Protein AF-A0AA35M278-F1 (afdb_monomer)

Secondary structure (DSSP, 8-state):
--------------------------EEEE-SSSPPPGGGEEEEEEEE-HHHHHHHHHHTT----GGGHHHHHHHHHHHHHHHHHS-TTSEEEEEEEEETTEEEEEEEETT---TT--SEEEEEEEEEE-STTEEEEEEEEPPHHHHHHHHHHHHHHHHHHHHHHHHHHHHHHHTS-------PPPP---

Foldseek 3Di:
DDDDDDDDDDDPPPPPDPPPDPQQAAAEDAPDPDADDPVQDWKEKEKAQPVRVVVLQVLSVDDDDPVCVQVSVLNVQQNCCCHRPVGRPQKHWDDWDADPNMIMTMIGGPPDDDPQNLGWYKYKYFDADDPRRYTYIYIDGDDPVVSVVNNVVVVVSVVVVVVVVVVVVVVVVVPDPPPDDDDPDDDDDD

Radius of gyration: 28.17 Å; Cα contacts (8 Å, |Δi|>4): 229; chains: 1; bounding box: 85×61×102 Å

pLDDT: mean 76.99, std 16.26, range [41.06, 94.69]

Structure (mmCIF, N/CA/C/O backbone):
data_AF-A0AA35M278-F1
#
_entry.id   AF-A0AA35M278-F1
#
loop_
_atom_site.group_PDB
_atom_site.id
_atom_site.type_symbol
_atom_site.label_atom_id
_atom_site.label_alt_id
_atom_site.label_comp_id
_atom_site.label_asym_id
_atom_site.label_entity_id
_atom_site.label_seq_id
_atom_site.pdbx_PDB_ins_code
_atom_site.Cartn_x
_atom_site.Cartn_y
_atom_site.Cartn_z
_atom_site.occupancy
_atom_site.B_iso_or_equiv
_atom_site.auth_seq_id
_atom_site.auth_comp_id
_atom_site.auth_asym_id
_atom_site.auth_atom_id
_atom_site.pdbx_PDB_model_num
ATOM 1 N N . MET A 1 1 ? 35.622 -43.301 63.335 1.00 44.09 1 MET A N 1
ATOM 2 C CA . MET A 1 1 ? 34.839 -43.772 62.170 1.00 44.09 1 MET A CA 1
ATOM 3 C C . MET A 1 1 ? 33.996 -42.577 61.729 1.00 44.09 1 MET A C 1
ATOM 5 O O . MET A 1 1 ? 33.152 -42.179 62.511 1.00 44.09 1 MET A O 1
ATOM 9 N N . ALA A 1 2 ? 34.415 -41.735 60.781 1.00 44.84 2 ALA A N 1
ATOM 10 C CA . ALA A 1 2 ? 34.672 -41.922 59.342 1.00 44.84 2 ALA A CA 1
ATOM 11 C C . ALA A 1 2 ? 33.405 -41.751 58.470 1.00 44.84 2 ALA A C 1
ATOM 13 O O . ALA A 1 2 ? 32.381 -42.348 58.778 1.00 44.84 2 ALA A O 1
ATOM 14 N N . GLN A 1 3 ? 33.586 -40.992 57.373 1.00 42.41 3 GLN A N 1
ATOM 15 C CA . GLN A 1 3 ? 32.698 -40.624 56.245 1.00 42.41 3 GLN A CA 1
ATOM 16 C C . GLN A 1 3 ? 31.769 -39.419 56.492 1.00 42.41 3 GLN A C 1
ATOM 18 O O . GLN A 1 3 ? 30.836 -39.497 57.276 1.00 42.41 3 GLN A O 1
ATOM 23 N N . GLU A 1 4 ? 32.027 -38.212 55.970 1.00 46.25 4 GLU A N 1
ATOM 24 C CA . GLU A 1 4 ? 32.307 -37.779 54.580 1.00 46.25 4 GLU A CA 1
ATOM 25 C C . GLU A 1 4 ? 31.146 -38.076 53.618 1.00 46.25 4 GLU A C 1
ATOM 27 O O . GLU A 1 4 ? 30.933 -39.225 53.239 1.00 46.25 4 GLU A O 1
ATOM 32 N N . LYS A 1 5 ? 30.437 -37.018 53.195 1.00 55.38 5 LYS A N 1
ATOM 33 C CA . LYS A 1 5 ? 30.104 -36.762 51.785 1.00 55.38 5 LYS A CA 1
ATOM 34 C C . LYS A 1 5 ? 29.714 -35.295 51.572 1.00 55.38 5 LYS A C 1
ATOM 36 O O . LYS A 1 5 ? 28.733 -34.804 52.123 1.00 55.38 5 LYS A O 1
ATOM 41 N N . MET A 1 6 ? 30.551 -34.629 50.783 1.00 50.19 6 MET A N 1
ATOM 42 C CA . MET A 1 6 ? 30.311 -33.370 50.081 1.00 50.19 6 MET A CA 1
ATOM 43 C C . MET A 1 6 ? 29.459 -33.594 48.815 1.00 50.19 6 MET A C 1
ATOM 45 O O . MET A 1 6 ? 29.184 -34.734 48.441 1.00 50.19 6 MET A O 1
ATOM 49 N N . ASP A 1 7 ? 29.171 -32.469 48.147 1.00 44.25 7 ASP A N 1
ATOM 50 C CA . ASP A 1 7 ? 28.601 -32.263 46.804 1.00 44.25 7 ASP A CA 1
ATOM 51 C C . ASP A 1 7 ? 27.061 -32.258 46.718 1.00 44.25 7 ASP A C 1
ATOM 53 O O . ASP A 1 7 ? 26.388 -33.122 47.257 1.00 44.25 7 ASP A O 1
ATOM 57 N N . LYS A 1 8 ? 26.395 -31.328 46.021 1.00 42.47 8 LYS A N 1
ATOM 58 C CA . LYS A 1 8 ? 26.838 -30.403 44.970 1.00 42.47 8 LYS A CA 1
ATOM 59 C C . LYS A 1 8 ? 25.773 -29.322 44.751 1.00 42.47 8 LYS A C 1
ATOM 61 O O . LYS A 1 8 ? 24.580 -29.613 44.748 1.00 42.47 8 LYS A O 1
ATOM 66 N N . SER A 1 9 ? 26.230 -28.103 44.482 1.00 47.03 9 SER A N 1
ATOM 67 C CA . SER A 1 9 ? 25.487 -27.008 43.854 1.00 47.03 9 SER A CA 1
ATOM 68 C C . SER A 1 9 ? 24.572 -27.447 42.709 1.00 47.03 9 SER A C 1
ATOM 70 O O . SER A 1 9 ? 25.037 -28.110 41.785 1.00 47.03 9 SER A O 1
ATOM 72 N N . VAL A 1 10 ? 23.364 -26.880 42.652 1.00 45.94 10 VAL A N 1
ATOM 73 C CA . VAL A 1 10 ? 22.863 -26.316 41.393 1.00 45.94 10 VAL A CA 1
ATOM 74 C C . VAL A 1 10 ? 22.274 -24.946 41.690 1.00 45.94 10 VAL A C 1
ATOM 76 O O . VAL A 1 10 ? 21.186 -24.787 42.233 1.00 45.94 10 VAL A O 1
ATOM 79 N N . ASN A 1 11 ? 23.074 -23.949 41.340 1.00 44.44 11 ASN A N 1
ATOM 80 C CA . ASN A 1 11 ? 22.711 -22.554 41.258 1.00 44.44 11 ASN A CA 1
ATOM 81 C C . ASN A 1 11 ? 21.619 -22.433 40.181 1.00 44.44 11 ASN A C 1
ATOM 83 O O . ASN A 1 11 ? 21.918 -22.490 38.987 1.00 44.44 11 ASN A O 1
ATOM 87 N N . ALA A 1 12 ? 20.352 -22.318 40.579 1.00 44.97 12 ALA A N 1
ATOM 88 C CA . ALA A 1 12 ? 19.281 -21.938 39.668 1.00 44.97 12 ALA A CA 1
ATOM 89 C C . ALA A 1 12 ? 19.436 -20.442 39.362 1.00 44.97 12 ALA A C 1
ATOM 91 O O . ALA A 1 12 ? 18.728 -19.592 39.896 1.00 44.97 12 ALA A O 1
ATOM 92 N N . SER A 1 13 ? 20.414 -20.119 38.511 1.00 42.69 13 SER A N 1
ATOM 93 C CA . SER A 1 13 ? 20.407 -18.876 37.749 1.00 42.69 13 SER A CA 1
ATOM 94 C C . SER A 1 13 ? 19.168 -18.911 36.871 1.00 42.69 13 SER A C 1
ATOM 96 O O . SER A 1 13 ? 19.189 -19.433 35.755 1.00 42.69 13 SER A O 1
ATOM 98 N N . SER A 1 14 ? 18.073 -18.382 37.411 1.00 46.38 14 SER A N 1
ATOM 99 C CA . SER A 1 14 ? 16.927 -17.915 36.650 1.00 46.38 14 SER A CA 1
ATOM 100 C C . SER A 1 14 ? 17.464 -16.932 35.625 1.00 46.38 14 SER A C 1
ATOM 102 O O . SER A 1 14 ? 17.717 -15.764 35.909 1.00 46.38 14 SER A O 1
ATOM 104 N N . LYS A 1 15 ? 17.742 -17.457 34.435 1.00 41.06 15 LYS A N 1
ATOM 105 C CA . LYS A 1 15 ? 18.122 -16.698 33.259 1.00 41.06 15 LYS A CA 1
ATOM 106 C C . LYS A 1 15 ? 16.866 -15.932 32.867 1.00 41.06 15 LYS A C 1
ATOM 108 O O . LYS A 1 15 ? 16.048 -16.431 32.102 1.00 41.06 15 LYS A O 1
ATOM 113 N N . THR A 1 16 ? 16.675 -14.767 33.481 1.00 41.84 16 THR A N 1
ATOM 114 C CA . THR A 1 16 ? 15.671 -13.789 33.084 1.00 41.84 16 THR A CA 1
ATOM 115 C C . THR A 1 16 ? 15.934 -13.512 31.612 1.00 41.84 16 THR A C 1
ATOM 117 O O . THR A 1 16 ? 16.914 -12.853 31.262 1.00 41.84 16 THR A O 1
ATOM 120 N N . GLN A 1 17 ? 15.133 -14.117 30.732 1.00 42.88 17 GLN A N 1
ATOM 121 C CA . GLN A 1 17 ? 15.104 -13.707 29.337 1.00 42.88 17 GLN A CA 1
ATOM 122 C C . GLN A 1 17 ? 14.830 -12.202 29.357 1.00 42.88 17 GLN A C 1
ATOM 124 O O . GLN A 1 17 ? 13.944 -11.780 30.109 1.00 42.88 17 GLN A O 1
ATOM 129 N N . PRO A 1 18 ? 15.584 -11.378 28.608 1.00 43.53 18 PRO A N 1
ATOM 130 C CA . PRO A 1 18 ? 15.181 -9.996 28.441 1.00 43.53 18 PRO A CA 1
ATOM 131 C C . PRO A 1 18 ? 13.749 -10.047 27.922 1.00 43.53 18 PRO A C 1
ATOM 133 O O . PRO A 1 18 ? 13.486 -10.729 26.927 1.00 43.53 18 PRO A O 1
ATOM 136 N N . ALA A 1 19 ? 12.822 -9.425 28.653 1.00 47.97 19 ALA A N 1
ATOM 137 C CA . ALA A 1 19 ? 11.483 -9.189 28.157 1.00 47.97 19 ALA A CA 1
ATOM 138 C C . ALA A 1 19 ? 11.682 -8.462 26.831 1.00 47.97 19 ALA A C 1
ATOM 140 O O . ALA A 1 19 ? 12.113 -7.314 26.810 1.00 47.97 19 ALA A O 1
ATOM 141 N N . SER A 1 20 ? 11.517 -9.192 25.730 1.00 47.72 20 SER A N 1
ATOM 142 C CA . SER A 1 20 ? 11.558 -8.629 24.395 1.00 47.72 20 SER A CA 1
ATOM 143 C C . SER A 1 20 ? 10.557 -7.491 24.408 1.00 47.72 20 SER A C 1
ATOM 145 O O . SER A 1 20 ? 9.377 -7.751 24.669 1.00 47.72 20 SER A O 1
ATOM 147 N N . ASP A 1 21 ? 11.043 -6.261 24.218 1.00 50.00 21 ASP A N 1
ATOM 148 C CA . ASP A 1 21 ? 10.194 -5.079 24.127 1.00 50.00 21 ASP A CA 1
ATOM 149 C C . ASP A 1 21 ? 8.978 -5.434 23.268 1.00 50.00 21 ASP A C 1
ATOM 151 O O . ASP A 1 21 ? 9.163 -6.053 22.210 1.00 50.00 21 ASP A O 1
ATOM 155 N N . PRO A 1 22 ? 7.744 -5.133 23.716 1.00 56.16 22 PRO A N 1
ATOM 156 C CA . PRO A 1 22 ? 6.548 -5.535 22.998 1.00 56.16 22 PRO A CA 1
ATOM 157 C C . PRO A 1 22 ? 6.642 -5.012 21.568 1.00 56.16 22 PRO A C 1
ATOM 159 O O . PRO A 1 22 ? 6.563 -3.808 21.316 1.00 56.16 22 PRO A O 1
ATOM 162 N N . GLN A 1 23 ? 6.876 -5.931 20.628 1.00 61.53 23 GLN A N 1
ATOM 163 C CA . GLN A 1 23 ? 7.049 -5.566 19.237 1.00 61.53 23 GLN A CA 1
ATOM 164 C C . GLN A 1 23 ? 5.717 -4.979 18.766 1.00 61.53 23 GLN A C 1
ATOM 166 O O . GLN A 1 23 ? 4.678 -5.638 18.898 1.00 61.53 23 GLN A O 1
ATOM 171 N N . PRO A 1 24 ? 5.710 -3.744 18.243 1.00 66.50 24 PRO A N 1
ATOM 172 C CA . PRO A 1 24 ? 4.476 -3.112 17.831 1.00 66.50 24 PRO A CA 1
ATOM 173 C C . PRO A 1 24 ? 3.866 -3.925 16.696 1.00 66.50 24 PRO A C 1
ATOM 175 O O . PRO A 1 24 ? 4.430 -4.026 15.607 1.00 66.50 24 PRO A O 1
ATOM 178 N N . SER A 1 25 ? 2.724 -4.536 16.986 1.00 73.88 25 SER A N 1
ATOM 179 C CA . SER A 1 25 ? 1.973 -5.382 16.072 1.00 73.88 25 SER A CA 1
ATOM 180 C C . SER A 1 25 ? 0.564 -4.828 15.964 1.00 73.88 25 SER A C 1
ATOM 182 O O . SER A 1 25 ? -0.056 -4.465 16.964 1.00 73.88 25 SER A O 1
ATOM 184 N N . ILE A 1 26 ? 0.079 -4.720 14.732 1.00 85.19 26 ILE A N 1
ATOM 185 C CA . ILE A 1 26 ? -1.302 -4.351 14.431 1.00 85.19 26 ILE A CA 1
ATOM 186 C C . ILE A 1 26 ? -1.917 -5.465 13.587 1.00 85.19 26 ILE A C 1
ATOM 188 O O . ILE A 1 26 ? -1.232 -6.071 12.761 1.00 85.19 26 ILE A O 1
ATOM 192 N N . SER A 1 27 ? -3.210 -5.716 13.756 1.00 85.81 27 SER A N 1
ATOM 193 C CA . SER A 1 27 ? -3.972 -6.626 12.898 1.00 85.81 27 SER A CA 1
ATOM 194 C C . SER A 1 27 ? -4.978 -5.837 12.065 1.00 85.81 27 SER A C 1
ATOM 196 O O . SER A 1 27 ? -5.513 -4.822 12.511 1.00 85.81 27 SER A O 1
ATOM 198 N N . LEU A 1 28 ? -5.231 -6.269 10.826 1.00 89.44 28 LEU A N 1
ATOM 199 C CA . LEU A 1 28 ? -6.244 -5.657 9.967 1.00 89.44 28 LEU A CA 1
ATOM 200 C C . LEU A 1 28 ? -7.397 -6.629 9.744 1.00 89.44 28 LEU A C 1
ATOM 202 O O . LEU A 1 28 ? -7.231 -7.717 9.201 1.00 89.44 28 LEU A O 1
ATOM 206 N N . LYS A 1 29 ? -8.602 -6.187 10.086 1.00 89.94 29 LYS A N 1
ATOM 207 C CA . LYS A 1 29 ? -9.838 -6.915 9.829 1.00 89.94 29 LYS A CA 1
ATOM 208 C C . LYS A 1 29 ? -10.589 -6.267 8.678 1.00 89.94 29 LYS A C 1
ATOM 210 O O . LYS A 1 29 ? -11.031 -5.118 8.767 1.00 89.94 29 LYS A O 1
ATOM 215 N N . PHE A 1 30 ? -10.740 -6.994 7.575 1.00 90.19 30 PHE A N 1
ATOM 216 C CA . PHE A 1 30 ? -11.499 -6.508 6.426 1.00 90.19 30 PHE A CA 1
ATOM 217 C C . PHE A 1 30 ? -12.998 -6.738 6.612 1.00 90.19 30 PHE A C 1
ATOM 219 O O . PHE A 1 30 ? -13.438 -7.833 6.935 1.00 90.19 30 PHE A O 1
ATOM 226 N N . THR A 1 31 ? -13.790 -5.701 6.349 1.00 89.25 31 THR A N 1
ATOM 227 C CA . THR A 1 31 ? -15.267 -5.753 6.425 1.00 89.25 31 THR A CA 1
ATOM 228 C C . THR A 1 31 ? -15.952 -6.092 5.107 1.00 89.25 31 THR A C 1
ATOM 230 O O . THR A 1 31 ? -17.177 -6.088 5.011 1.00 89.25 31 THR A O 1
ATOM 233 N N . ASN A 1 32 ? -15.177 -6.347 4.057 1.00 91.00 32 ASN A N 1
ATOM 234 C CA . ASN A 1 32 ? -15.702 -6.806 2.780 1.00 91.00 32 ASN A CA 1
ATOM 235 C C . ASN A 1 32 ? -16.235 -8.242 2.907 1.00 91.00 32 ASN A C 1
ATOM 237 O O . ASN A 1 32 ? -15.667 -9.037 3.647 1.00 91.00 32 ASN A O 1
ATOM 241 N N . LYS A 1 33 ? -17.278 -8.588 2.136 1.00 79.12 33 LYS A N 1
ATOM 242 C CA . LYS A 1 33 ? -17.851 -9.951 2.113 1.00 79.12 33 LYS A CA 1
ATOM 243 C C . LYS A 1 33 ? -16.823 -11.032 1.749 1.00 79.12 33 LYS A C 1
ATOM 245 O O . LYS A 1 33 ? -16.935 -12.154 2.220 1.00 79.12 33 LYS A O 1
ATOM 250 N N . SER A 1 34 ? -15.844 -10.693 0.915 1.00 88.44 34 SER A N 1
ATOM 251 C CA . SER A 1 34 ? -14.732 -11.563 0.534 1.00 88.44 34 SER A CA 1
ATOM 252 C C . SER A 1 34 ? -13.432 -10.766 0.459 1.00 88.44 34 SER A C 1
ATOM 254 O O . SER A 1 34 ? -13.443 -9.543 0.273 1.00 88.44 34 SER A O 1
ATOM 256 N N . LEU A 1 35 ? -12.303 -11.453 0.623 1.00 90.69 35 LEU A N 1
ATOM 257 C CA . LEU A 1 35 ? -10.979 -10.901 0.342 1.00 90.69 35 LEU A CA 1
ATOM 258 C C . LEU A 1 35 ? -10.733 -10.867 -1.178 1.00 90.69 35 LEU A C 1
ATOM 260 O O . LEU A 1 35 ? -11.314 -11.673 -1.909 1.00 90.69 35 LEU A O 1
ATOM 264 N N . PRO A 1 36 ? -9.907 -9.933 -1.679 1.00 90.12 36 PRO A N 1
ATOM 265 C CA . PRO A 1 36 ? -9.612 -9.861 -3.102 1.00 90.12 36 PRO A CA 1
ATOM 266 C C . PRO A 1 36 ? -8.738 -11.050 -3.501 1.00 90.12 36 PRO A C 1
ATOM 268 O O . PRO A 1 36 ? -7.783 -11.369 -2.792 1.00 90.12 36 PRO A O 1
ATOM 271 N N . ASN A 1 37 ? -9.003 -11.663 -4.657 1.00 89.25 37 ASN A N 1
ATOM 272 C CA . ASN A 1 37 ? -8.144 -12.729 -5.162 1.00 89.25 37 ASN A CA 1
ATOM 273 C C . ASN A 1 37 ? -6.716 -12.182 -5.366 1.00 89.25 37 ASN A C 1
ATOM 275 O O . ASN A 1 37 ? -6.537 -11.226 -6.131 1.00 89.25 37 ASN A O 1
ATOM 279 N N . PRO A 1 38 ? -5.690 -12.765 -4.715 1.00 88.56 38 PRO A N 1
ATOM 280 C CA . PRO A 1 38 ? -4.313 -12.319 -4.856 1.00 88.56 38 PRO A CA 1
ATOM 281 C C . PRO A 1 38 ? -3.832 -12.246 -6.307 1.00 88.56 38 PRO A C 1
ATOM 283 O O . PRO A 1 38 ? -2.942 -11.458 -6.610 1.00 88.56 38 PRO A O 1
ATOM 286 N N . THR A 1 39 ? -4.355 -13.050 -7.235 1.00 86.69 39 THR A N 1
ATOM 287 C CA . THR A 1 39 ? -3.893 -13.018 -8.633 1.00 86.69 39 THR A CA 1
ATOM 288 C C . THR A 1 39 ? -4.263 -11.738 -9.372 1.00 86.69 39 THR A C 1
ATOM 290 O O . THR A 1 39 ? -3.595 -11.398 -10.349 1.00 86.69 39 THR A O 1
ATOM 293 N N . ASP A 1 40 ? -5.282 -11.018 -8.910 1.00 87.31 40 ASP A N 1
ATOM 294 C CA . ASP A 1 40 ? -5.914 -9.940 -9.676 1.00 87.31 40 ASP A CA 1
ATOM 295 C C . ASP A 1 40 ? -5.290 -8.574 -9.410 1.00 87.31 40 ASP A C 1
ATOM 297 O O . ASP A 1 40 ? -5.562 -7.606 -10.122 1.00 87.31 40 ASP A O 1
ATOM 301 N N . TRP A 1 41 ? -4.409 -8.496 -8.417 1.00 91.25 41 TRP A N 1
ATOM 302 C CA . TRP A 1 41 ? -3.760 -7.264 -8.017 1.00 91.25 41 TRP A CA 1
ATOM 303 C C . TRP A 1 41 ? -2.267 -7.445 -7.758 1.00 91.25 41 TRP A C 1
ATOM 305 O O . TRP A 1 41 ? -1.747 -8.541 -7.537 1.00 91.25 41 TRP A O 1
ATOM 315 N N . GLN A 1 42 ? -1.554 -6.329 -7.819 1.00 91.94 42 GLN A N 1
ATOM 316 C CA . GLN A 1 42 ? -0.121 -6.261 -7.544 1.00 91.94 42 GLN A CA 1
ATOM 317 C C . GLN A 1 42 ? 0.221 -5.141 -6.571 1.00 91.94 42 GLN A C 1
ATOM 319 O O . GLN A 1 42 ? 1.174 -5.268 -5.799 1.00 91.94 42 GLN A O 1
ATOM 324 N N . HIS A 1 43 ? -0.576 -4.077 -6.582 1.00 93.06 43 HIS A N 1
ATOM 325 C CA . HIS A 1 43 ? -0.317 -2.881 -5.804 1.00 93.06 43 HIS A CA 1
ATOM 326 C C . HIS A 1 43 ? -1.464 -2.600 -4.846 1.00 93.06 43 HIS A C 1
ATOM 328 O O . HIS A 1 43 ? -2.630 -2.825 -5.169 1.00 93.06 43 HIS A O 1
ATOM 334 N N . ILE A 1 44 ? -1.123 -2.071 -3.678 1.00 94.50 44 ILE A N 1
ATOM 335 C CA . ILE A 1 44 ? -2.071 -1.578 -2.686 1.00 94.50 44 ILE A CA 1
ATOM 336 C C . ILE A 1 44 ? -1.754 -0.111 -2.447 1.00 94.50 44 ILE A C 1
ATOM 338 O O . ILE A 1 44 ? -0.604 0.257 -2.214 1.00 94.50 44 ILE A O 1
ATOM 342 N N . VAL A 1 45 ? -2.783 0.722 -2.474 1.00 94.25 45 VAL A N 1
ATOM 343 C CA . VAL A 1 45 ? -2.698 2.125 -2.102 1.00 94.25 45 VAL A CA 1
ATOM 344 C C . VAL A 1 45 ? -3.492 2.350 -0.827 1.00 94.25 45 VAL A C 1
ATOM 346 O O . VAL A 1 45 ? -4.693 2.071 -0.775 1.00 94.25 45 VAL A O 1
ATOM 349 N N . LEU A 1 46 ? -2.824 2.898 0.185 1.00 93.00 46 LEU A N 1
ATOM 350 C CA . LEU A 1 46 ? -3.480 3.532 1.323 1.00 93.00 46 LEU A CA 1
ATOM 351 C C . LEU A 1 46 ? -3.520 5.039 1.099 1.00 93.00 46 LEU A C 1
ATOM 353 O O . LEU A 1 46 ? -2.580 5.611 0.553 1.00 93.00 46 LEU A O 1
ATOM 357 N N . SER A 1 47 ? -4.595 5.683 1.548 1.00 88.88 47 SER A N 1
ATOM 358 C CA . SER A 1 47 ? -4.702 7.142 1.537 1.00 88.88 47 SER A CA 1
ATOM 359 C C . SER A 1 47 ? -5.207 7.652 2.881 1.00 88.88 47 SER A C 1
ATOM 361 O O . SER A 1 47 ? -6.296 7.250 3.315 1.00 88.88 47 SER A O 1
ATOM 363 N N . PHE A 1 48 ? -4.476 8.574 3.497 1.00 85.44 48 PHE A N 1
ATOM 364 C CA . PHE A 1 48 ? -4.830 9.185 4.775 1.00 85.44 48 PHE A CA 1
ATOM 365 C C . PHE A 1 48 ? -4.914 10.700 4.649 1.00 85.44 48 PHE A C 1
ATOM 367 O O . PHE A 1 48 ? -4.254 11.311 3.822 1.00 85.44 48 PHE A O 1
ATOM 374 N N . ARG A 1 49 ? -5.775 11.314 5.462 1.00 85.00 49 ARG A N 1
ATOM 375 C CA . ARG A 1 49 ? -5.624 12.739 5.778 1.00 85.00 49 ARG A CA 1
ATOM 376 C C . ARG A 1 49 ? -4.551 12.855 6.870 1.00 85.00 49 ARG A C 1
ATOM 378 O O . ARG A 1 49 ? -4.525 11.941 7.697 1.00 85.00 49 ARG A O 1
ATOM 385 N N . PRO A 1 50 ? -3.778 13.950 6.943 1.00 79.50 50 PRO A N 1
ATOM 386 C CA . PRO A 1 50 ? -2.731 14.124 7.955 1.00 79.50 50 PRO A CA 1
ATOM 387 C C . PRO A 1 50 ? -3.213 13.839 9.386 1.00 79.50 50 PRO A C 1
ATOM 389 O O . PRO A 1 50 ? -2.669 12.987 10.074 1.00 79.50 50 PRO A O 1
ATOM 392 N N . THR A 1 51 ? -4.367 14.382 9.775 1.00 80.12 51 THR A N 1
ATOM 393 C CA . THR A 1 51 ? -4.954 14.145 11.110 1.00 80.12 51 THR A CA 1
ATOM 394 C C . THR A 1 51 ? -5.339 12.690 11.389 1.00 80.12 51 THR A C 1
ATOM 396 O O . THR A 1 51 ? -5.426 12.262 12.535 1.00 80.12 51 THR A O 1
ATOM 399 N N . LYS A 1 52 ? -5.628 11.899 10.348 1.00 79.31 52 LYS A N 1
ATOM 400 C CA . LYS A 1 52 ? -5.877 10.457 10.486 1.00 79.31 52 LYS A CA 1
ATOM 401 C C . LYS A 1 52 ? -4.570 9.670 10.516 1.00 79.31 52 LYS A C 1
ATOM 403 O O . LYS A 1 52 ? -4.519 8.613 11.136 1.00 79.31 52 LYS A O 1
ATOM 408 N N . LEU A 1 53 ? -3.559 10.171 9.816 1.00 76.50 53 LEU A N 1
ATOM 409 C CA . LEU A 1 53 ? -2.230 9.598 9.771 1.00 76.50 53 LEU A CA 1
ATOM 410 C C . LEU A 1 53 ? -1.581 9.614 11.154 1.00 76.50 53 LEU A C 1
ATOM 412 O O . LEU A 1 53 ? -1.117 8.574 11.601 1.00 76.50 53 LEU A O 1
ATOM 416 N N . GLU A 1 54 ? -1.641 10.749 11.847 1.00 77.25 54 GLU A N 1
ATOM 417 C CA . GLU A 1 54 ? -1.121 10.905 13.211 1.00 77.25 54 GLU A CA 1
ATOM 418 C C . GLU A 1 54 ? -1.739 9.879 14.165 1.00 77.25 54 GLU A C 1
ATOM 420 O O . GLU A 1 54 ? -1.019 9.091 14.767 1.00 77.25 54 GLU A O 1
ATOM 425 N N . LYS A 1 55 ? -3.073 9.759 14.182 1.00 79.38 55 LYS A N 1
ATOM 426 C CA . LYS A 1 55 ? -3.783 8.769 15.017 1.00 79.38 55 LYS A CA 1
ATOM 427 C C . LYS A 1 55 ? -3.381 7.323 14.723 1.00 79.38 55 LYS A C 1
ATOM 429 O O . LYS A 1 55 ? -3.301 6.491 15.622 1.00 79.38 55 LYS A O 1
ATOM 434 N N . ILE A 1 56 ? -3.163 7.008 13.446 1.00 77.19 56 ILE A N 1
ATOM 435 C CA . ILE A 1 56 ? -2.676 5.695 13.007 1.00 77.19 56 ILE A CA 1
ATOM 436 C C . ILE A 1 56 ? -1.266 5.463 13.551 1.00 77.19 56 ILE A C 1
ATOM 438 O O . ILE A 1 56 ? -1.007 4.408 14.121 1.00 77.19 56 ILE A O 1
ATOM 442 N N . MET A 1 57 ? -0.379 6.449 13.435 1.00 75.44 57 MET A N 1
ATOM 443 C CA . MET A 1 57 ? 1.000 6.351 13.911 1.00 75.44 57 MET A CA 1
ATOM 444 C C . MET A 1 57 ? 1.087 6.229 15.436 1.00 75.44 57 MET A C 1
ATOM 446 O O . MET A 1 57 ? 1.766 5.328 15.920 1.00 75.44 57 MET A O 1
ATOM 450 N N . GLU A 1 58 ? 0.344 7.050 16.184 1.00 75.81 58 GLU A N 1
ATOM 451 C CA . GLU A 1 58 ? 0.225 6.954 17.647 1.00 75.81 58 GLU A CA 1
ATOM 452 C C . GLU A 1 58 ? -0.191 5.544 18.072 1.00 75.81 58 GLU A C 1
ATOM 454 O O . GLU A 1 58 ? 0.375 4.953 18.989 1.00 75.81 58 GLU A O 1
ATOM 459 N N . SER A 1 59 ? -1.153 4.958 17.355 1.00 73.88 59 SER A N 1
ATOM 460 C CA . SER A 1 59 ? -1.665 3.633 17.685 1.00 73.88 59 SER A CA 1
ATOM 461 C C . SER A 1 59 ? -0.719 2.472 17.377 1.00 73.88 59 SER A C 1
ATOM 463 O O . SER A 1 59 ? -0.939 1.388 17.908 1.00 73.88 59 SER A O 1
ATOM 465 N N . VAL A 1 60 ? 0.323 2.685 16.566 1.00 75.56 60 VAL A N 1
ATOM 466 C CA . VAL A 1 60 ? 1.401 1.703 16.356 1.00 75.56 60 VAL A CA 1
ATOM 467 C C . VAL A 1 60 ? 2.368 1.692 17.551 1.00 75.56 60 VAL A C 1
ATOM 469 O O . VAL A 1 60 ? 3.182 0.786 17.655 1.00 75.56 60 VAL A O 1
ATOM 472 N N . GLY A 1 61 ? 2.277 2.647 18.486 1.00 66.50 61 GLY A N 1
ATOM 473 C CA . GLY A 1 61 ? 3.080 2.645 19.713 1.00 66.50 61 GLY A CA 1
ATOM 474 C C . GLY A 1 61 ? 4.539 3.061 19.510 1.00 66.50 61 GLY A C 1
ATOM 475 O O . GLY A 1 61 ? 5.387 2.724 20.331 1.00 66.50 61 GLY A O 1
ATOM 476 N N . LYS A 1 62 ? 4.854 3.781 18.422 1.00 62.56 62 LYS A N 1
ATOM 477 C CA . LYS A 1 62 ? 6.194 4.336 18.170 1.00 62.56 62 LYS A CA 1
ATOM 478 C C . LYS A 1 62 ? 6.179 5.870 18.239 1.00 62.56 62 LYS A C 1
ATOM 480 O O . LYS A 1 62 ? 5.307 6.471 17.608 1.00 62.56 62 LYS A O 1
ATOM 485 N N . PRO A 1 63 ? 7.140 6.511 18.937 1.00 55.69 63 PRO A N 1
ATOM 486 C CA . PRO A 1 63 ? 7.293 7.962 18.911 1.00 55.69 63 PRO A CA 1
ATOM 487 C C . PRO A 1 63 ? 7.530 8.459 17.479 1.00 55.69 63 PRO A C 1
ATOM 489 O O . PRO A 1 63 ? 8.295 7.868 16.709 1.00 55.69 63 PRO A O 1
ATOM 492 N N . HIS A 1 64 ? 6.842 9.540 17.122 1.00 57.12 64 HIS A N 1
ATOM 493 C CA . HIS A 1 64 ? 6.892 10.134 15.794 1.00 57.12 64 HIS A CA 1
ATOM 494 C C . HIS A 1 64 ? 8.202 10.909 15.581 1.00 57.12 64 HIS A C 1
ATOM 496 O O . HIS A 1 64 ? 8.444 11.913 16.245 1.00 57.12 64 HIS A O 1
ATOM 502 N N . SER A 1 65 ? 9.010 10.481 14.610 1.00 61.44 65 SER A N 1
ATOM 503 C CA . SER A 1 65 ? 10.006 11.321 13.937 1.00 61.44 65 SER A CA 1
ATOM 504 C C . SER A 1 65 ? 10.045 10.947 12.450 1.00 61.44 65 SER A C 1
ATOM 506 O O . SER A 1 65 ? 9.605 9.860 12.058 1.00 61.44 65 SER A O 1
ATOM 508 N N . GLU A 1 66 ? 10.546 11.830 11.581 1.00 61.09 66 GLU A N 1
ATOM 509 C CA . GLU A 1 66 ? 10.734 11.478 10.162 1.00 61.09 66 GLU A CA 1
ATOM 510 C C . GLU A 1 66 ? 11.630 10.240 9.986 1.00 61.09 66 GLU A C 1
ATOM 512 O O . GLU A 1 66 ? 11.447 9.467 9.043 1.00 61.09 66 GLU A O 1
ATOM 517 N N . GLU A 1 67 ? 12.530 10.004 10.939 1.00 60.91 67 GLU A N 1
ATOM 518 C CA . GLU A 1 67 ? 13.485 8.897 10.961 1.00 60.91 67 GLU A CA 1
ATOM 519 C C . GLU A 1 67 ? 12.796 7.540 11.182 1.00 60.91 67 GLU A C 1
ATOM 521 O O . GLU A 1 67 ? 13.242 6.521 10.652 1.00 60.91 67 GLU A O 1
ATOM 526 N N . THR A 1 68 ? 11.667 7.505 11.902 1.00 65.25 68 THR A N 1
ATOM 527 C CA . THR A 1 68 ? 10.927 6.263 12.195 1.00 65.25 68 THR A CA 1
ATOM 528 C C . THR A 1 68 ? 9.812 5.963 11.192 1.00 65.25 68 THR A C 1
ATOM 530 O O . THR A 1 68 ? 9.222 4.877 11.232 1.00 65.25 68 THR A O 1
ATOM 533 N N . ARG A 1 69 ? 9.553 6.866 10.230 1.00 69.00 69 ARG A N 1
ATOM 534 C CA . ARG A 1 69 ? 8.478 6.736 9.228 1.00 69.00 69 ARG A CA 1
ATOM 535 C C . ARG A 1 69 ? 8.541 5.389 8.498 1.00 69.00 69 ARG A C 1
ATOM 537 O O . ARG A 1 69 ? 7.520 4.719 8.366 1.00 69.00 69 ARG A O 1
ATOM 544 N N . SER A 1 70 ? 9.726 4.955 8.068 1.00 71.06 70 SER A N 1
ATOM 545 C CA . SER A 1 70 ? 9.920 3.669 7.378 1.00 71.06 70 SER A CA 1
ATOM 546 C C . SER A 1 70 ? 9.535 2.465 8.247 1.00 71.06 70 SER A C 1
ATOM 548 O O . SER A 1 70 ? 8.885 1.542 7.762 1.00 71.06 70 SER A O 1
ATOM 550 N N . GLN A 1 71 ? 9.870 2.493 9.538 1.00 74.31 71 GLN A N 1
ATOM 551 C CA . GLN A 1 71 ? 9.578 1.407 10.470 1.00 74.31 71 GLN A CA 1
ATOM 552 C C . GLN A 1 71 ? 8.077 1.268 10.732 1.00 74.31 71 GLN A C 1
ATOM 554 O O . GLN A 1 71 ? 7.562 0.152 10.770 1.00 74.31 71 GLN A O 1
ATOM 559 N N . THR A 1 72 ? 7.366 2.386 10.881 1.00 77.44 72 THR A N 1
ATOM 560 C CA . THR A 1 72 ? 5.909 2.390 11.074 1.00 77.44 72 THR A CA 1
ATOM 561 C C . THR A 1 72 ? 5.190 1.798 9.865 1.00 77.44 72 THR A C 1
ATOM 563 O O . THR A 1 72 ? 4.289 0.972 10.011 1.00 77.44 72 THR A O 1
ATOM 566 N N . TRP A 1 73 ? 5.619 2.147 8.650 1.00 84.88 73 TRP A N 1
ATOM 567 C CA . TRP A 1 73 ? 5.017 1.590 7.437 1.00 84.88 73 TRP A CA 1
ATOM 568 C C . TRP A 1 73 ? 5.372 0.134 7.184 1.00 84.88 73 TRP A C 1
ATOM 570 O O . TRP A 1 73 ? 4.585 -0.558 6.542 1.00 84.88 73 TRP A O 1
ATOM 580 N N . SER A 1 74 ? 6.490 -0.357 7.719 1.00 84.69 74 SER A N 1
ATOM 581 C CA . SER A 1 74 ? 6.775 -1.793 7.739 1.00 84.69 74 SER A CA 1
ATOM 582 C C . SER A 1 74 ? 5.743 -2.555 8.571 1.00 84.69 74 SER A C 1
ATOM 584 O O . SER A 1 74 ? 5.220 -3.549 8.080 1.00 84.69 74 SER A O 1
ATOM 586 N N . VAL A 1 75 ? 5.362 -2.048 9.752 1.00 87.06 75 VAL A N 1
ATOM 587 C CA . VAL A 1 75 ? 4.308 -2.658 10.593 1.00 87.06 75 VAL A CA 1
ATOM 588 C C . VAL A 1 75 ? 2.963 -2.681 9.858 1.00 87.06 75 VAL A C 1
ATOM 590 O O . VAL A 1 75 ? 2.279 -3.702 9.812 1.00 87.06 75 VAL A O 1
ATOM 593 N N . VAL A 1 76 ? 2.596 -1.574 9.204 1.00 88.38 76 VAL A N 1
ATOM 594 C CA . VAL A 1 76 ? 1.367 -1.512 8.394 1.00 88.38 76 VAL A CA 1
ATOM 595 C C . VAL A 1 76 ? 1.436 -2.441 7.179 1.00 88.38 76 VAL A C 1
ATOM 597 O O . VAL A 1 76 ? 0.447 -3.090 6.839 1.00 88.38 76 VAL A O 1
ATOM 600 N N . GLY A 1 77 ? 2.593 -2.520 6.523 1.00 91.56 77 GLY A N 1
ATOM 601 C CA . GLY A 1 77 ? 2.837 -3.422 5.402 1.00 91.56 77 GLY A CA 1
ATOM 602 C C . GLY A 1 77 ? 2.700 -4.887 5.804 1.00 91.56 77 GLY A C 1
ATOM 603 O O . GLY A 1 77 ? 2.041 -5.646 5.101 1.00 91.56 77 GLY A O 1
ATOM 604 N N . GLU A 1 78 ? 3.247 -5.269 6.954 1.00 91.44 78 GLU A N 1
ATOM 605 C CA . GLU A 1 78 ? 3.109 -6.612 7.517 1.00 91.44 78 GLU A CA 1
ATOM 606 C C . GLU A 1 78 ? 1.648 -6.943 7.828 1.00 91.44 78 GLU A C 1
ATOM 608 O O . GLU A 1 78 ? 1.146 -7.987 7.409 1.00 91.44 78 GLU A O 1
ATOM 613 N N . ALA A 1 79 ? 0.918 -6.025 8.464 1.00 91.12 79 ALA A N 1
ATOM 614 C CA . ALA A 1 79 ? -0.503 -6.211 8.735 1.00 91.12 79 ALA A CA 1
ATOM 615 C C . ALA A 1 79 ? -1.323 -6.379 7.449 1.00 91.12 79 ALA A C 1
ATOM 617 O O . ALA A 1 79 ? -2.178 -7.265 7.367 1.00 91.12 79 ALA A O 1
ATOM 618 N N . LEU A 1 80 ? -1.049 -5.569 6.417 1.00 93.69 80 LEU A N 1
ATOM 619 C CA . LEU A 1 80 ? -1.666 -5.717 5.095 1.00 93.69 80 LEU A CA 1
ATOM 620 C C . LEU A 1 80 ? -1.341 -7.078 4.489 1.00 93.69 80 LEU A C 1
ATOM 622 O O . LEU A 1 80 ? -2.216 -7.731 3.922 1.00 93.69 80 LEU A O 1
ATOM 626 N N . SER A 1 81 ? -0.088 -7.495 4.614 1.00 93.69 81 SER A N 1
ATOM 627 C CA . SER A 1 81 ? 0.399 -8.742 4.061 1.00 93.69 81 SER A CA 1
ATOM 628 C C . SER A 1 81 ? -0.260 -9.955 4.713 1.00 93.69 81 SER A C 1
ATOM 630 O O . SER A 1 81 ? -0.809 -10.806 4.015 1.00 93.69 81 SER A O 1
ATOM 632 N N . ASN A 1 82 ? -0.286 -10.005 6.044 1.00 92.75 82 ASN A N 1
ATOM 633 C CA . ASN A 1 82 ? -0.954 -11.066 6.791 1.00 92.75 82 ASN A CA 1
ATOM 634 C C . ASN A 1 82 ? -2.447 -11.125 6.454 1.00 92.75 82 ASN A C 1
ATOM 636 O O . ASN A 1 82 ? -2.996 -12.199 6.233 1.00 92.75 82 ASN A O 1
ATOM 640 N N . SER A 1 83 ? -3.092 -9.968 6.334 1.00 92.00 83 SER A N 1
ATOM 641 C CA . SER A 1 83 ? -4.548 -9.904 6.182 1.00 92.00 83 SER A CA 1
ATOM 642 C C . SER A 1 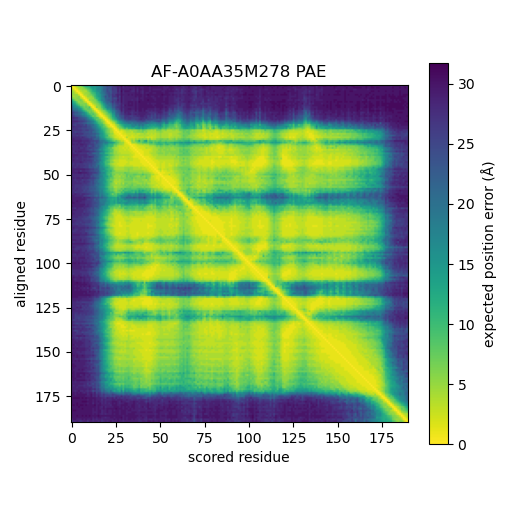83 ? -5.036 -10.154 4.750 1.00 92.00 83 SER A C 1
ATOM 644 O O . SER A 1 83 ? -6.170 -10.582 4.563 1.00 92.00 83 SER A O 1
ATOM 646 N N . LEU A 1 84 ? -4.214 -9.880 3.730 1.00 92.62 84 LEU A N 1
ATOM 647 C CA . LEU A 1 84 ? -4.577 -10.071 2.315 1.00 92.62 84 LEU A CA 1
ATOM 648 C C . LEU A 1 84 ? -3.946 -11.312 1.677 1.00 92.62 84 LEU A C 1
ATOM 650 O O . LEU A 1 84 ? -4.453 -11.789 0.665 1.00 92.62 84 LEU A O 1
ATOM 654 N N . LEU A 1 85 ? -2.820 -11.787 2.212 1.00 91.81 85 LEU A N 1
ATOM 655 C CA . LEU A 1 85 ? -2.017 -12.861 1.621 1.00 91.81 85 LEU A CA 1
ATOM 656 C C . LEU A 1 85 ? -1.724 -14.003 2.599 1.00 91.81 85 LEU A C 1
ATOM 658 O O . LEU A 1 85 ? -1.094 -14.972 2.186 1.00 91.81 85 LEU A O 1
ATOM 662 N N . SER A 1 86 ? -2.118 -13.882 3.873 1.00 90.94 86 SER A N 1
ATOM 663 C CA . SER A 1 86 ? -1.766 -14.844 4.930 1.00 90.94 86 SER A CA 1
ATOM 664 C C . SER A 1 86 ? -0.255 -15.108 5.016 1.00 90.94 86 SER A C 1
ATOM 666 O O . SER A 1 86 ? 0.179 -16.216 5.312 1.00 90.94 86 SER A O 1
ATOM 668 N N . ALA A 1 87 ? 0.551 -14.078 4.737 1.00 88.81 87 ALA A N 1
ATOM 669 C CA . ALA A 1 87 ? 2.009 -14.132 4.768 1.00 88.81 87 ALA A CA 1
ATOM 670 C C . ALA A 1 87 ? 2.568 -12.811 5.322 1.00 88.81 87 ALA A C 1
ATOM 672 O O . ALA A 1 87 ? 2.165 -11.770 4.812 1.00 88.81 87 ALA A O 1
ATOM 673 N N . PRO A 1 88 ? 3.528 -12.795 6.265 1.00 83.25 88 PRO A N 1
ATOM 674 C CA . PRO A 1 88 ? 3.956 -11.563 6.949 1.00 83.25 88 PRO A CA 1
ATOM 675 C C . PRO A 1 88 ? 4.795 -10.617 6.081 1.00 83.25 88 PRO A C 1
ATOM 677 O O . PRO A 1 88 ? 4.715 -9.402 6.218 1.00 83.25 88 PRO A O 1
ATOM 680 N N . ALA A 1 89 ? 5.549 -11.146 5.115 1.00 85.94 89 ALA A N 1
ATOM 681 C CA . ALA A 1 89 ? 6.445 -10.357 4.260 1.00 85.94 89 ALA A CA 1
ATOM 682 C C . ALA A 1 89 ? 6.022 -10.331 2.779 1.00 85.94 89 ALA A C 1
ATOM 684 O O . ALA A 1 89 ? 6.828 -10.048 1.897 1.00 85.94 89 ALA A O 1
ATOM 685 N N . GLY A 1 90 ? 4.765 -10.637 2.478 1.00 89.31 90 GLY A N 1
ATOM 686 C CA . GLY A 1 90 ? 4.202 -10.699 1.127 1.00 89.31 90 GLY A CA 1
ATOM 687 C C . GLY A 1 90 ? 4.034 -9.351 0.415 1.00 89.31 90 GLY A C 1
ATOM 688 O O . GLY A 1 90 ? 3.872 -9.347 -0.805 1.00 89.31 90 GLY A O 1
ATOM 689 N N . VAL A 1 91 ? 4.132 -8.208 1.103 1.00 92.38 91 VAL A N 1
ATOM 690 C CA .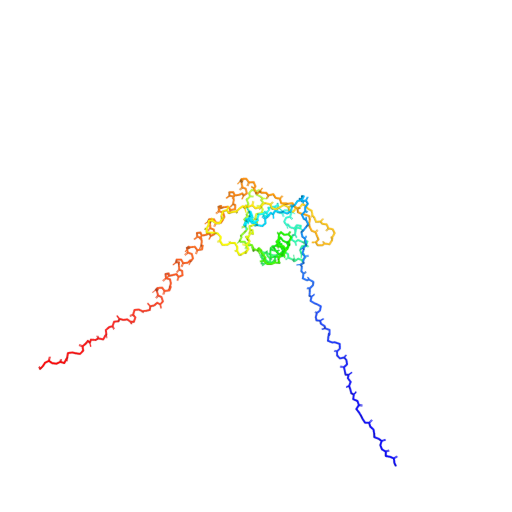 VAL A 1 91 ? 4.184 -6.874 0.472 1.00 92.38 91 VAL A CA 1
ATOM 691 C C . VAL A 1 91 ? 5.348 -6.039 1.010 1.00 92.38 91 VAL A C 1
ATOM 693 O O . VAL A 1 91 ? 5.907 -6.326 2.065 1.00 92.38 91 VAL A O 1
ATOM 696 N N . TYR A 1 92 ? 5.738 -5.003 0.272 1.00 89.88 92 TYR A N 1
ATOM 697 C CA . TYR A 1 92 ? 6.729 -4.016 0.702 1.00 89.88 92 TYR A CA 1
ATOM 698 C C . TYR A 1 92 ? 6.292 -2.610 0.297 1.00 89.88 92 TYR A C 1
ATOM 700 O O . TYR A 1 92 ? 5.636 -2.427 -0.731 1.00 89.88 92 TYR A O 1
ATOM 708 N N . MET A 1 93 ? 6.654 -1.614 1.104 1.00 89.38 93 MET A N 1
ATOM 709 C CA . MET A 1 93 ? 6.420 -0.215 0.761 1.00 89.38 93 MET A CA 1
ATOM 710 C C . MET A 1 93 ? 7.386 0.202 -0.350 1.00 89.38 93 MET A C 1
ATOM 712 O O . MET A 1 93 ? 8.589 -0.024 -0.242 1.00 89.38 93 MET A O 1
ATOM 716 N N . GLN A 1 94 ? 6.866 0.816 -1.410 1.00 84.88 94 GLN A N 1
ATOM 717 C CA . GLN A 1 94 ? 7.696 1.416 -2.452 1.00 84.88 94 GLN A CA 1
ATOM 718 C C . GLN A 1 94 ? 7.962 2.893 -2.186 1.00 84.88 94 GLN A C 1
ATOM 720 O O . GLN A 1 94 ? 9.112 3.317 -2.198 1.00 84.88 94 GLN A O 1
ATOM 725 N N . MET A 1 95 ? 6.906 3.685 -1.992 1.00 79.75 95 MET A N 1
ATOM 726 C CA . MET A 1 95 ? 7.027 5.137 -1.897 1.00 79.75 95 MET A CA 1
ATOM 727 C C . MET A 1 95 ? 5.792 5.762 -1.245 1.00 79.75 95 MET A C 1
ATOM 729 O O . MET A 1 95 ? 4.704 5.175 -1.231 1.00 79.75 95 MET A O 1
ATOM 733 N N . THR A 1 96 ? 5.976 6.979 -0.737 1.00 81.00 96 THR A N 1
ATOM 734 C CA . THR A 1 96 ? 4.935 7.819 -0.145 1.00 81.00 96 THR A CA 1
ATOM 735 C C . THR A 1 96 ? 4.883 9.165 -0.866 1.00 81.00 96 THR A C 1
ATOM 737 O O . THR A 1 96 ? 5.918 9.682 -1.288 1.00 81.00 96 THR A O 1
ATOM 740 N N . THR A 1 97 ? 3.702 9.760 -1.018 1.00 81.25 97 THR A N 1
ATOM 741 C CA . THR A 1 97 ? 3.568 11.133 -1.531 1.00 81.25 97 THR A CA 1
ATOM 742 C C . THR A 1 97 ? 2.399 11.857 -0.883 1.00 81.25 97 THR A C 1
ATOM 744 O O . THR A 1 97 ? 1.475 11.212 -0.393 1.00 81.25 97 THR A O 1
ATOM 747 N N . VAL A 1 98 ? 2.389 13.185 -0.975 1.00 79.88 98 VAL A N 1
ATOM 748 C CA . VAL A 1 98 ? 1.247 14.013 -0.584 1.00 79.88 98 VAL A CA 1
ATOM 749 C C . VAL A 1 98 ? 0.558 14.542 -1.840 1.00 79.88 98 VAL A C 1
ATOM 751 O O . VAL A 1 98 ? 1.177 15.220 -2.654 1.00 79.88 98 VAL A O 1
ATOM 754 N N . LEU A 1 99 ? -0.731 14.245 -2.008 1.00 75.19 99 LEU A N 1
ATOM 755 C CA . LEU A 1 99 ? -1.564 14.769 -3.096 1.00 75.19 99 LEU A CA 1
ATOM 756 C C . LEU A 1 99 ? -2.905 15.246 -2.549 1.00 75.19 99 LEU A C 1
ATOM 758 O O . LEU A 1 99 ? -3.582 14.520 -1.822 1.00 75.19 99 LEU A O 1
ATOM 762 N N . PHE A 1 100 ? -3.322 16.453 -2.935 1.00 80.06 100 PHE A N 1
ATOM 763 C CA . PHE A 1 100 ? -4.612 17.034 -2.534 1.00 80.06 100 PHE A CA 1
ATOM 764 C C . PHE A 1 100 ? -4.845 17.001 -1.008 1.00 80.06 100 PHE A C 1
ATOM 766 O O . PHE A 1 100 ? -5.923 16.620 -0.543 1.00 80.06 100 PHE A O 1
ATOM 773 N N . GLY A 1 101 ? -3.805 17.324 -0.227 1.00 80.94 101 GLY A N 1
ATOM 774 C CA . GLY A 1 101 ? -3.855 17.313 1.241 1.00 80.94 101 GLY A CA 1
ATOM 775 C C . GLY A 1 101 ? -4.040 15.919 1.854 1.00 80.94 101 GLY A C 1
ATOM 776 O O . GLY A 1 101 ? -4.612 15.791 2.937 1.00 80.94 101 GLY A O 1
ATOM 777 N N . LYS A 1 102 ? -3.632 14.864 1.140 1.00 85.62 102 LYS A N 1
ATOM 778 C CA . LYS A 1 102 ? -3.654 13.479 1.617 1.00 85.62 102 LYS A CA 1
ATOM 779 C C . LYS A 1 102 ? -2.333 12.788 1.350 1.00 85.62 102 LYS A C 1
ATOM 781 O O . LYS A 1 102 ? -1.787 12.901 0.256 1.00 85.62 102 LYS A O 1
ATOM 786 N N . ASP A 1 103 ? -1.905 11.995 2.313 1.00 86.19 103 ASP A N 1
ATOM 787 C CA . ASP A 1 103 ? -0.767 11.105 2.193 1.00 86.19 103 ASP A CA 1
ATOM 788 C C . ASP A 1 103 ? -1.195 9.806 1.515 1.00 86.19 103 ASP A C 1
ATOM 790 O O . ASP A 1 103 ? -2.143 9.142 1.948 1.00 86.19 103 ASP A O 1
ATOM 794 N N . TYR A 1 104 ? -0.495 9.444 0.448 1.00 88.50 104 TYR A N 1
ATOM 795 C CA . TYR A 1 104 ? -0.678 8.203 -0.284 1.00 88.50 104 TYR A CA 1
ATOM 796 C C . TYR A 1 104 ? 0.532 7.299 -0.097 1.00 88.50 104 TYR A C 1
ATOM 798 O O . TYR A 1 104 ? 1.667 7.706 -0.343 1.00 88.50 104 TYR A O 1
ATOM 806 N N . PHE A 1 105 ? 0.269 6.044 0.250 1.00 90.56 105 PHE A N 1
ATOM 807 C CA . PHE A 1 105 ? 1.281 5.018 0.483 1.00 90.56 105 PHE A CA 1
ATOM 808 C C . PHE A 1 105 ? 1.089 3.910 -0.536 1.00 90.56 105 PHE A C 1
ATOM 810 O O . PHE A 1 105 ? 0.004 3.329 -0.607 1.00 90.56 105 PHE A O 1
ATOM 817 N N . LEU A 1 106 ? 2.125 3.633 -1.326 1.00 91.94 106 LEU A N 1
ATOM 818 C CA . LEU A 1 106 ? 2.118 2.561 -2.311 1.00 91.94 106 LEU A CA 1
ATOM 819 C C . LEU A 1 106 ? 2.869 1.347 -1.762 1.00 91.94 106 LEU A C 1
ATOM 821 O O . LEU A 1 106 ? 4.076 1.410 -1.520 1.00 91.94 106 LEU A O 1
ATOM 825 N N . PHE A 1 107 ? 2.161 0.230 -1.636 1.00 92.88 107 PHE A N 1
ATOM 826 C CA . PHE A 1 107 ? 2.727 -1.081 -1.345 1.00 92.88 107 PHE A CA 1
ATOM 827 C C . PHE A 1 107 ? 2.665 -1.956 -2.590 1.00 92.88 107 PHE A C 1
ATOM 829 O O . PHE A 1 107 ? 1.711 -1.893 -3.366 1.00 92.88 107 PHE A O 1
ATOM 836 N N . THR A 1 108 ? 3.678 -2.794 -2.771 1.00 91.75 108 THR A N 1
ATOM 837 C CA . THR A 1 108 ? 3.766 -3.738 -3.886 1.00 91.75 108 THR A CA 1
ATOM 838 C C . THR A 1 108 ? 3.939 -5.150 -3.354 1.00 91.75 108 THR A C 1
ATOM 840 O O . THR A 1 108 ? 4.679 -5.382 -2.399 1.00 91.75 108 THR A O 1
ATOM 843 N N . ARG A 1 109 ? 3.240 -6.106 -3.964 1.00 91.88 109 ARG A N 1
ATOM 844 C CA . ARG A 1 109 ? 3.337 -7.520 -3.608 1.00 91.88 109 ARG A CA 1
ATOM 845 C C . ARG A 1 109 ? 4.683 -8.112 -4.032 1.00 91.88 109 ARG A C 1
ATOM 847 O O . ARG A 1 109 ? 5.122 -7.918 -5.165 1.00 91.88 109 ARG A O 1
ATOM 854 N N . ARG A 1 110 ? 5.313 -8.886 -3.148 1.00 89.62 110 ARG A N 1
ATOM 855 C CA . ARG A 1 110 ? 6.528 -9.657 -3.446 1.00 89.62 110 ARG A CA 1
ATOM 856 C C . ARG A 1 110 ? 6.232 -10.831 -4.378 1.00 89.62 110 ARG A C 1
ATOM 858 O O . ARG A 1 110 ? 5.124 -11.353 -4.415 1.00 89.62 110 ARG A O 1
ATOM 865 N N . GLY A 1 111 ? 7.236 -11.247 -5.146 1.00 80.38 111 GLY A N 1
ATOM 866 C CA . GLY A 1 111 ? 7.157 -12.431 -6.011 1.00 80.38 111 GLY A CA 1
ATOM 867 C C . GLY A 1 111 ? 6.338 -12.256 -7.294 1.00 80.38 111 GLY A C 1
ATOM 868 O O . G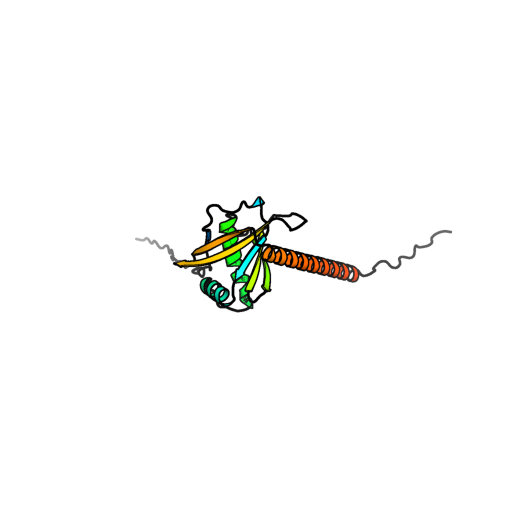LY A 1 111 ? 6.449 -13.085 -8.192 1.00 80.38 111 GLY A O 1
ATOM 869 N N . ASN A 1 112 ? 5.578 -11.168 -7.449 1.00 69.19 112 ASN A N 1
ATOM 870 C CA . ASN A 1 112 ? 4.853 -10.903 -8.687 1.00 69.19 112 ASN A CA 1
ATOM 871 C C . ASN A 1 112 ? 5.757 -10.167 -9.687 1.00 69.19 112 ASN A C 1
ATOM 873 O O . ASN A 1 112 ? 5.878 -8.945 -9.651 1.00 69.19 112 ASN A O 1
ATOM 877 N N . LYS A 1 113 ? 6.424 -10.932 -10.555 1.00 57.00 113 LYS A N 1
ATOM 878 C CA . LYS A 1 113 ? 7.304 -10.426 -11.616 1.00 57.00 113 LYS A CA 1
ATOM 879 C C . LYS A 1 113 ? 6.556 -10.399 -12.949 1.00 57.00 113 LYS A C 1
ATOM 881 O O . LYS A 1 113 ? 6.817 -11.223 -13.819 1.00 57.00 113 LYS A O 1
ATOM 886 N N . ARG A 1 114 ? 5.604 -9.482 -13.122 1.00 57.50 114 ARG A N 1
ATOM 887 C CA . ARG A 1 114 ? 5.170 -9.112 -14.478 1.00 57.50 114 ARG A CA 1
ATOM 888 C C . ARG A 1 114 ? 5.863 -7.825 -14.893 1.00 57.50 114 ARG A C 1
ATOM 890 O O . ARG A 1 114 ? 5.938 -6.885 -14.108 1.00 57.50 114 ARG A O 1
ATOM 897 N N . ALA A 1 115 ? 6.405 -7.844 -16.108 1.00 50.81 115 ALA A N 1
ATOM 898 C CA . ALA A 1 115 ? 7.276 -6.807 -16.652 1.00 50.81 115 ALA A CA 1
ATOM 899 C C . ALA A 1 115 ? 6.561 -5.470 -16.906 1.00 50.81 115 ALA A C 1
ATOM 901 O O . ALA A 1 115 ? 7.218 -4.443 -16.999 1.00 50.81 115 ALA A O 1
ATOM 902 N N . ASP A 1 116 ? 5.230 -5.472 -16.991 1.00 56.22 116 ASP A N 1
ATOM 903 C CA . ASP A 1 116 ? 4.432 -4.276 -17.253 1.00 56.22 116 ASP A CA 1
ATOM 904 C C . ASP A 1 116 ? 4.072 -3.498 -15.974 1.00 56.22 116 ASP A C 1
ATOM 906 O O . ASP A 1 116 ? 3.743 -2.319 -16.051 1.00 56.22 116 ASP A O 1
ATOM 910 N N . GLY A 1 117 ? 4.116 -4.134 -14.795 1.00 56.91 117 GLY A N 1
ATOM 911 C CA . GLY A 1 117 ? 3.802 -3.492 -13.512 1.00 56.91 117 GLY A CA 1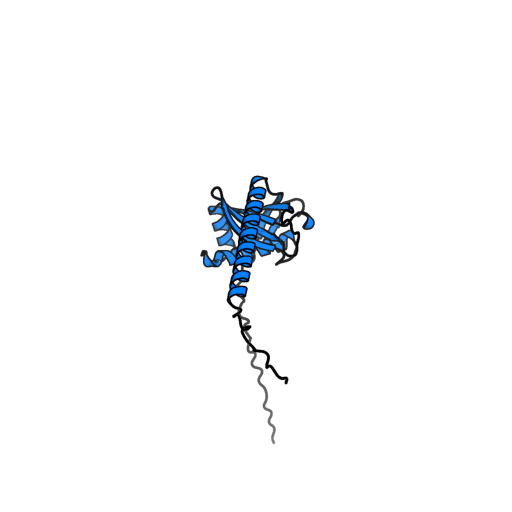
ATOM 912 C C . GLY A 1 117 ? 2.389 -2.894 -13.427 1.00 56.91 117 GLY A C 1
ATOM 913 O O . GLY A 1 117 ? 2.153 -2.016 -12.601 1.00 56.91 117 GLY A O 1
ATOM 914 N N . THR A 1 118 ? 1.449 -3.313 -14.290 1.00 56.62 118 THR A N 1
ATOM 915 C CA . THR A 1 118 ? 0.127 -2.665 -14.404 1.00 56.62 118 THR A CA 1
ATOM 916 C C . THR A 1 118 ? -1.041 -3.469 -13.837 1.00 56.62 118 THR A C 1
ATOM 918 O O . THR A 1 118 ? -2.176 -2.971 -13.836 1.00 56.62 118 THR A O 1
ATOM 921 N N . ARG A 1 119 ? -0.802 -4.692 -13.337 1.00 68.44 119 ARG A N 1
ATOM 922 C CA . ARG A 1 119 ? -1.881 -5.543 -12.812 1.00 68.44 119 ARG A CA 1
ATOM 923 C C . ARG A 1 119 ? -2.506 -4.911 -11.564 1.00 68.44 119 ARG A C 1
ATOM 925 O O . ARG A 1 119 ? -1.844 -4.180 -10.834 1.00 68.44 119 ARG A O 1
ATOM 932 N N . GLY A 1 120 ? -3.794 -5.194 -11.366 1.00 86.69 120 GLY A N 1
ATOM 933 C CA . GLY A 1 120 ? -4.756 -4.445 -10.554 1.00 86.69 120 GLY A CA 1
ATOM 934 C C . GLY A 1 120 ? -4.220 -3.720 -9.318 1.00 86.69 120 GLY A C 1
ATOM 935 O O . GLY A 1 120 ? -3.385 -4.212 -8.556 1.00 86.69 120 GLY A O 1
ATOM 936 N N . ILE A 1 121 ? -4.757 -2.525 -9.106 1.00 92.19 121 ILE A N 1
ATOM 937 C CA . ILE A 1 121 ? -4.418 -1.679 -7.968 1.00 92.19 121 ILE A CA 1
ATOM 938 C C . ILE A 1 121 ? -5.583 -1.753 -6.994 1.00 92.19 121 ILE A C 1
ATOM 940 O O . ILE A 1 121 ? -6.725 -1.468 -7.359 1.00 92.19 121 ILE A O 1
ATOM 944 N N . LEU A 1 122 ? -5.302 -2.156 -5.761 1.00 94.62 122 LEU A N 1
ATOM 945 C CA . LEU A 1 122 ? -6.260 -2.116 -4.670 1.00 94.62 122 LEU A CA 1
ATOM 946 C C . LEU A 1 122 ? -6.151 -0.789 -3.940 1.00 94.62 122 LEU A C 1
ATOM 948 O O . LEU A 1 122 ? -5.064 -0.314 -3.637 1.00 94.62 122 LEU A O 1
ATOM 952 N N . GLU A 1 123 ? -7.292 -0.210 -3.601 1.00 94.56 123 GLU A N 1
ATOM 953 C CA . GLU A 1 123 ? -7.365 0.885 -2.645 1.00 94.56 123 GLU A CA 1
ATOM 954 C C . GLU A 1 123 ? -7.869 0.315 -1.320 1.00 94.56 123 GLU A C 1
ATOM 956 O O . GLU A 1 123 ? -9.001 -0.173 -1.231 1.00 94.56 123 GLU A O 1
ATOM 961 N N . VAL A 1 124 ? -7.029 0.382 -0.289 1.00 94.69 124 VAL A N 1
ATOM 962 C CA . VAL A 1 124 ? -7.386 -0.030 1.068 1.00 94.69 124 VAL A CA 1
ATOM 963 C C . VAL A 1 124 ? -7.637 1.217 1.908 1.00 94.69 124 VAL A C 1
ATOM 965 O O . VAL A 1 124 ? -6.839 2.150 1.967 1.00 94.69 124 VAL A O 1
ATOM 968 N N . LYS A 1 125 ? -8.799 1.251 2.560 1.00 91.69 125 LYS A N 1
ATOM 969 C CA . LYS A 1 125 ? -9.199 2.329 3.459 1.00 91.69 125 LYS A CA 1
ATOM 970 C C . LYS A 1 125 ? -9.362 1.769 4.860 1.00 91.69 125 LYS A C 1
ATOM 972 O O . LYS A 1 125 ? -10.316 1.041 5.125 1.00 91.69 125 LYS A O 1
ATOM 977 N N . ILE A 1 126 ? -8.483 2.191 5.760 1.00 89.38 126 ILE A N 1
ATOM 978 C CA . ILE A 1 126 ? -8.642 1.968 7.197 1.00 89.38 126 ILE A CA 1
ATOM 979 C C . ILE A 1 126 ? -9.800 2.851 7.662 1.00 89.38 126 ILE A C 1
ATOM 981 O O . ILE A 1 126 ? -9.835 4.053 7.368 1.00 89.38 126 ILE A O 1
ATOM 985 N N . LYS A 1 127 ? -10.796 2.259 8.314 1.00 85.31 127 LYS A N 1
ATOM 986 C CA . LYS A 1 127 ? -12.003 2.938 8.788 1.00 85.31 127 LYS A CA 1
ATOM 987 C C . LYS A 1 127 ? -11.807 3.427 10.212 1.00 85.31 127 LYS A C 1
ATOM 989 O O . LYS A 1 127 ? -11.787 4.643 10.402 1.00 85.31 127 LYS A O 1
ATOM 994 N N . GLN A 1 128 ? -11.590 2.504 11.139 1.00 81.56 128 GLN A N 1
ATOM 995 C CA . GLN A 1 128 ? -11.528 2.761 12.571 1.00 81.56 128 GLN A CA 1
ATOM 996 C C . GLN A 1 128 ? -10.547 1.812 13.255 1.00 81.56 128 GLN A C 1
ATOM 998 O O . GLN A 1 128 ? -10.239 0.748 12.721 1.00 81.56 128 GLN A O 1
ATOM 1003 N N . LYS A 1 129 ? -10.061 2.233 14.419 1.00 79.31 129 LYS A N 1
ATOM 1004 C CA . LYS A 1 129 ? -9.318 1.394 15.355 1.00 79.31 129 LYS A CA 1
ATOM 1005 C C . LYS A 1 129 ? -10.330 0.775 16.327 1.00 79.31 129 LYS A C 1
ATOM 1007 O O . LYS A 1 129 ? -11.204 1.500 16.798 1.00 79.31 129 LYS A O 1
ATOM 1012 N N . HIS A 1 130 ? -10.211 -0.522 16.584 1.00 77.94 130 HIS A N 1
ATOM 1013 C CA . HIS A 1 130 ? -10.938 -1.234 17.640 1.00 77.94 130 HIS A CA 1
ATOM 1014 C C . HIS A 1 130 ? -10.067 -1.335 18.900 1.00 77.94 130 HIS A C 1
ATOM 1016 O O . HIS A 1 130 ? -8.925 -0.869 18.907 1.00 77.94 130 HIS A O 1
ATOM 1022 N N . GLU A 1 131 ? -10.606 -1.888 19.986 1.00 71.25 131 GLU A N 1
ATOM 1023 C CA . GLU A 1 131 ? -9.838 -2.101 21.219 1.00 71.25 131 GLU A CA 1
ATOM 1024 C C . GLU A 1 131 ? -8.547 -2.902 20.956 1.00 71.25 131 GLU A C 1
ATOM 1026 O O . GLU A 1 131 ? -8.497 -3.801 20.114 1.00 71.25 131 GLU A O 1
ATOM 1031 N N . GLY A 1 132 ? -7.469 -2.534 21.655 1.00 74.38 132 GLY A N 1
ATOM 1032 C CA . GLY A 1 132 ? -6.135 -3.094 21.429 1.00 74.38 132 GLY A CA 1
ATOM 1033 C C . GLY A 1 132 ? -5.475 -2.600 20.133 1.00 74.38 132 GLY A C 1
ATOM 1034 O O . GLY A 1 132 ? -5.439 -1.394 19.858 1.00 74.38 132 GLY A O 1
ATOM 1035 N N . SER A 1 133 ? -4.915 -3.536 19.360 1.00 80.62 133 SER A N 1
ATOM 1036 C CA . SER A 1 133 ? -4.164 -3.271 18.121 1.00 80.62 133 SER A CA 1
ATOM 1037 C C . SER A 1 133 ? -4.891 -3.715 16.842 1.00 80.62 133 SER A C 1
ATOM 1039 O O . SER A 1 133 ? -4.281 -3.758 15.772 1.00 80.62 133 SER A O 1
ATOM 1041 N N . GLU A 1 134 ? -6.185 -4.044 16.926 1.00 86.50 134 GLU A N 1
ATOM 1042 C CA . GLU A 1 134 ? -6.985 -4.442 15.763 1.00 86.50 134 GLU A CA 1
ATOM 1043 C C . GLU A 1 134 ? -7.588 -3.225 15.055 1.00 86.50 134 GLU A C 1
ATOM 1045 O O . GLU A 1 134 ? -8.212 -2.351 15.660 1.00 86.50 134 GLU A O 1
ATOM 1050 N N . TRP A 1 135 ? -7.412 -3.154 13.739 1.00 89.38 135 TRP A N 1
ATOM 1051 C CA . TRP A 1 135 ? -7.916 -2.073 12.901 1.00 89.38 135 TRP A CA 1
ATOM 1052 C C . TRP A 1 135 ? -8.911 -2.599 11.874 1.00 89.38 135 TRP A C 1
ATOM 1054 O O . TRP A 1 135 ? -8.677 -3.590 11.184 1.00 89.38 135 TRP A O 1
ATOM 1064 N N . GLU A 1 136 ? -10.008 -1.876 11.691 1.00 90.69 136 GLU A N 1
ATOM 1065 C CA . GLU A 1 136 ? -10.982 -2.185 10.656 1.00 90.69 136 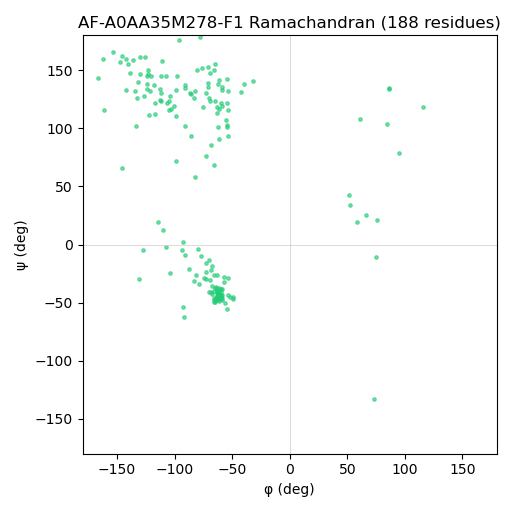GLU A CA 1
ATOM 1066 C C . GLU A 1 136 ? -10.588 -1.550 9.326 1.00 90.69 136 GLU A C 1
ATOM 1068 O O . GLU A 1 136 ? -10.392 -0.333 9.219 1.00 90.69 136 GLU A O 1
ATOM 1073 N N . ALA A 1 137 ? -10.579 -2.353 8.269 1.00 92.50 137 ALA A N 1
ATOM 1074 C CA . ALA A 1 137 ? -10.328 -1.901 6.916 1.00 92.50 137 ALA A CA 1
ATOM 1075 C C . ALA A 1 137 ? -11.435 -2.319 5.946 1.00 92.50 137 ALA A C 1
ATOM 1077 O O . ALA A 1 137 ? -12.247 -3.218 6.177 1.00 92.50 137 ALA A O 1
ATOM 1078 N N . ARG A 1 138 ? -11.459 -1.628 4.809 1.00 94.19 138 ARG A N 1
ATOM 1079 C CA . ARG A 1 138 ? -12.152 -2.077 3.605 1.00 94.19 138 ARG A CA 1
ATOM 1080 C C . ARG A 1 138 ? -11.221 -1.976 2.411 1.00 94.19 138 ARG A C 1
ATOM 1082 O O . ARG A 1 138 ? -10.434 -1.033 2.330 1.00 94.19 138 ARG A O 1
ATOM 1089 N N . TRP A 1 139 ? -11.362 -2.890 1.469 1.00 94.62 139 TRP A N 1
ATOM 1090 C CA . TRP A 1 139 ? -10.684 -2.840 0.184 1.00 94.62 139 TRP A CA 1
ATOM 1091 C C . TRP A 1 139 ? -11.685 -2.572 -0.942 1.00 94.62 139 TRP A C 1
ATOM 1093 O O . TRP A 1 139 ? -12.893 -2.789 -0.806 1.00 94.62 139 TRP A O 1
ATOM 1103 N N . ARG A 1 140 ? -11.173 -2.066 -2.058 1.00 93.94 140 ARG A N 1
ATOM 1104 C CA . ARG A 1 140 ? -11.854 -2.033 -3.354 1.00 93.94 140 ARG A CA 1
ATOM 1105 C C . ARG A 1 140 ? -10.820 -2.021 -4.471 1.00 93.94 140 ARG A C 1
ATOM 1107 O O . ARG A 1 140 ? -9.660 -1.690 -4.228 1.00 93.94 140 ARG A O 1
ATOM 1114 N N . VAL A 1 141 ? -11.259 -2.284 -5.697 1.00 92.75 141 VAL A N 1
ATOM 1115 C CA . VAL A 1 141 ? -10.485 -1.889 -6.879 1.00 92.75 141 VAL A CA 1
ATOM 1116 C C . VAL A 1 141 ? -10.290 -0.372 -6.841 1.00 92.75 141 VAL A C 1
ATOM 1118 O O . VAL A 1 141 ? -11.226 0.381 -6.546 1.00 92.75 141 VAL A O 1
ATOM 1121 N N . ALA A 1 142 ? -9.058 0.075 -7.064 1.00 91.81 142 ALA A N 1
ATOM 1122 C CA . ALA A 1 142 ? -8.695 1.476 -6.967 1.00 91.81 142 ALA A CA 1
ATOM 1123 C C . ALA A 1 142 ? -9.463 2.323 -7.985 1.00 91.81 142 ALA A C 1
ATOM 1125 O O . ALA A 1 142 ? -9.639 1.962 -9.150 1.00 91.81 142 ALA A O 1
ATOM 1126 N N . ARG A 1 143 ? -9.923 3.490 -7.526 1.00 92.00 143 ARG A N 1
ATOM 1127 C CA . ARG A 1 143 ? -10.605 4.462 -8.387 1.00 92.00 143 ARG A CA 1
ATOM 1128 C C . ARG A 1 143 ? -9.649 5.007 -9.454 1.00 92.00 143 ARG A C 1
ATOM 1130 O O . ARG A 1 143 ? -8.455 5.100 -9.174 1.00 92.00 143 ARG A O 1
ATOM 1137 N N . PRO A 1 144 ? -1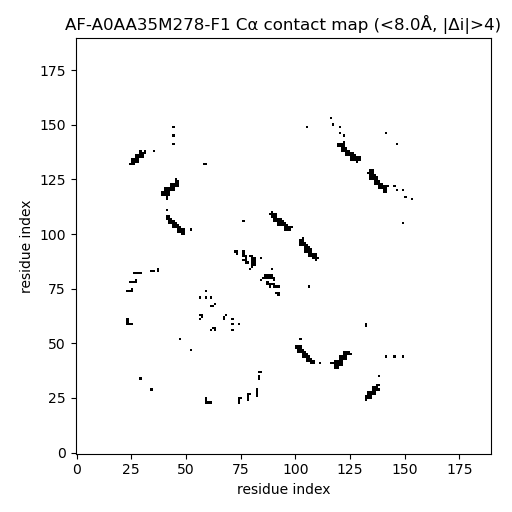0.154 5.496 -10.603 1.00 90.25 144 PRO A N 1
ATOM 1138 C CA . PRO A 1 144 ? -9.311 5.959 -11.710 1.00 90.25 144 PRO A CA 1
ATOM 1139 C C . PRO A 1 144 ? -8.195 6.934 -11.307 1.00 90.25 144 PRO A C 1
ATOM 1141 O O . PRO A 1 144 ? -7.047 6.734 -11.681 1.00 90.25 144 PRO A O 1
ATOM 1144 N N . HIS A 1 145 ? -8.483 7.935 -10.469 1.00 87.25 145 HIS A N 1
ATOM 1145 C CA . HIS A 1 145 ? -7.457 8.881 -10.004 1.00 87.25 145 HIS A CA 1
ATOM 1146 C C . HIS A 1 145 ? -6.372 8.227 -9.134 1.00 87.25 145 HIS A C 1
ATOM 1148 O O . HIS A 1 145 ? -5.205 8.587 -9.251 1.00 87.25 145 HIS A O 1
ATOM 1154 N N . VAL A 1 146 ? -6.734 7.258 -8.286 1.00 88.88 146 VAL A N 1
ATOM 1155 C CA . VAL A 1 146 ? -5.776 6.510 -7.452 1.00 88.88 146 VAL A CA 1
ATOM 1156 C C . VAL A 1 146 ? -4.924 5.598 -8.329 1.00 88.88 146 VAL A C 1
ATOM 1158 O O . VAL A 1 146 ? -3.713 5.515 -8.146 1.00 88.88 146 VAL A O 1
ATOM 1161 N N . THR A 1 147 ? -5.550 4.958 -9.315 1.00 89.81 147 THR A N 1
ATOM 1162 C CA . THR A 1 147 ? -4.873 4.118 -10.302 1.00 89.81 147 THR A CA 1
ATOM 1163 C C . THR A 1 147 ? -3.862 4.922 -11.114 1.00 89.81 147 THR A C 1
ATOM 1165 O O . THR A 1 147 ? -2.708 4.517 -11.229 1.00 89.81 147 THR A O 1
ATOM 1168 N N . ASN A 1 148 ? -4.264 6.087 -11.628 1.00 87.12 148 ASN A N 1
ATOM 1169 C CA . ASN A 1 148 ? -3.381 6.981 -12.376 1.00 87.12 148 ASN A CA 1
ATOM 1170 C C . ASN A 1 148 ? -2.228 7.484 -11.507 1.00 87.12 148 ASN A C 1
ATOM 1172 O O . ASN A 1 148 ? -1.083 7.473 -11.952 1.00 87.12 148 ASN A O 1
ATOM 1176 N N . TYR A 1 149 ? -2.508 7.855 -10.254 1.00 85.94 14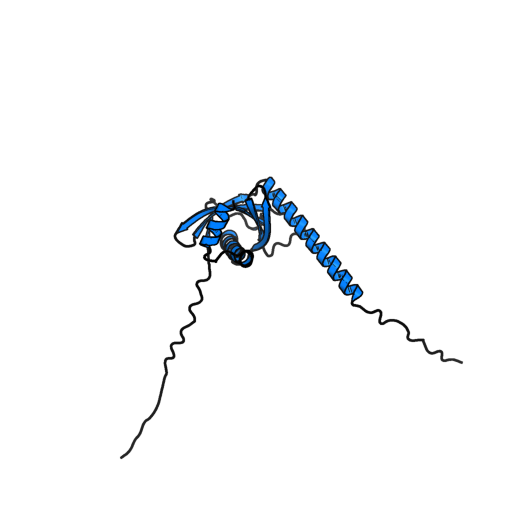9 TYR A N 1
ATOM 1177 C CA . TYR A 1 149 ? -1.472 8.201 -9.285 1.00 85.94 149 TYR A CA 1
ATOM 1178 C C . TYR A 1 149 ? -0.438 7.076 -9.137 1.00 85.94 149 TYR A C 1
ATOM 1180 O O . TYR A 1 149 ? 0.753 7.306 -9.340 1.00 85.94 149 TYR A O 1
ATOM 1188 N N . ALA A 1 150 ? -0.885 5.859 -8.822 1.00 88.50 150 ALA A N 1
ATOM 1189 C CA . ALA A 1 150 ? 0.010 4.736 -8.584 1.00 88.50 150 ALA A CA 1
ATOM 1190 C C . ALA A 1 150 ? 0.824 4.380 -9.836 1.00 88.50 150 ALA A C 1
ATOM 1192 O O . ALA A 1 150 ? 2.029 4.172 -9.732 1.00 88.50 150 ALA A O 1
ATOM 1193 N N . ARG A 1 151 ? 0.211 4.399 -11.026 1.00 88.19 151 ARG A N 1
ATOM 1194 C CA . ARG A 1 151 ? 0.913 4.175 -12.302 1.00 88.19 151 ARG A CA 1
ATOM 1195 C C . ARG A 1 151 ? 1.976 5.234 -12.580 1.00 88.19 151 ARG A C 1
ATOM 1197 O O . ARG A 1 151 ? 3.102 4.887 -12.919 1.00 88.19 151 ARG A O 1
ATOM 1204 N N . ASN A 1 152 ? 1.654 6.512 -12.390 1.00 86.75 152 ASN A N 1
ATOM 1205 C CA . ASN A 1 152 ? 2.619 7.597 -12.576 1.00 86.75 152 ASN A CA 1
ATOM 1206 C C . ASN A 1 152 ? 3.786 7.485 -11.588 1.00 86.75 152 ASN A C 1
ATOM 1208 O O . ASN A 1 152 ? 4.937 7.735 -11.953 1.00 86.75 152 ASN A O 1
ATOM 1212 N N . LEU A 1 153 ? 3.501 7.076 -10.349 1.00 86.56 153 LEU A N 1
ATOM 1213 C CA . LEU A 1 153 ? 4.523 6.840 -9.336 1.00 86.56 153 LEU A CA 1
ATOM 1214 C C . LEU A 1 153 ? 5.431 5.667 -9.715 1.00 86.56 153 LEU A C 1
ATOM 1216 O O . LEU A 1 153 ? 6.650 5.812 -9.689 1.00 86.56 153 LEU A O 1
ATOM 1220 N N . LEU A 1 154 ? 4.848 4.542 -10.132 1.00 86.31 154 LEU A N 1
ATOM 1221 C CA . LEU A 1 154 ? 5.575 3.360 -10.602 1.00 86.31 154 LEU A CA 1
ATOM 1222 C C . LEU A 1 154 ? 6.468 3.684 -11.806 1.00 86.31 154 LEU A C 1
ATOM 1224 O O . LEU A 1 154 ? 7.634 3.292 -11.832 1.00 86.31 154 LEU A O 1
ATOM 1228 N N . ALA A 1 155 ? 5.961 4.460 -12.767 1.00 86.44 155 ALA A N 1
ATOM 1229 C CA . ALA A 1 155 ? 6.738 4.918 -13.916 1.00 86.44 155 ALA A CA 1
ATOM 1230 C C . ALA A 1 155 ? 7.907 5.824 -13.493 1.00 86.44 155 ALA A C 1
ATOM 1232 O O . ALA A 1 155 ? 9.020 5.687 -13.998 1.00 86.44 155 ALA A O 1
ATOM 1233 N N . ARG A 1 156 ? 7.689 6.731 -12.529 1.00 85.50 156 ARG A N 1
ATOM 1234 C CA . ARG A 1 156 ? 8.759 7.572 -11.972 1.00 85.50 156 ARG A CA 1
ATOM 1235 C C . ARG A 1 156 ? 9.828 6.736 -11.268 1.00 85.50 156 ARG A C 1
ATOM 1237 O O . ARG A 1 156 ? 11.006 6.978 -11.503 1.00 85.50 156 ARG A O 1
ATOM 1244 N N . ILE A 1 157 ? 9.432 5.768 -10.442 1.00 84.31 157 ILE A N 1
ATOM 1245 C CA . ILE A 1 157 ? 10.362 4.856 -9.760 1.00 84.31 157 ILE A CA 1
ATOM 1246 C C . ILE A 1 157 ? 11.182 4.073 -10.789 1.00 84.31 157 ILE A C 1
ATOM 1248 O O . ILE A 1 157 ? 12.400 4.012 -10.668 1.00 84.31 157 ILE A O 1
ATOM 1252 N N . SER A 1 158 ? 10.532 3.542 -11.827 1.00 84.56 158 SER A N 1
ATOM 1253 C CA . SER A 1 158 ? 11.200 2.775 -12.886 1.00 84.56 158 SER A CA 1
ATOM 1254 C C . SER A 1 158 ? 12.270 3.608 -13.595 1.00 84.56 158 SER A C 1
ATOM 1256 O O . SER A 1 158 ? 13.415 3.172 -13.674 1.00 84.56 158 SER A O 1
ATOM 1258 N N . ARG A 1 159 ? 11.946 4.850 -13.986 1.00 86.88 159 ARG A N 1
ATOM 1259 C CA . ARG A 1 159 ? 12.922 5.780 -14.583 1.00 86.88 159 ARG A CA 1
ATOM 1260 C C . ARG A 1 159 ? 14.106 6.064 -13.660 1.00 86.88 159 ARG A C 1
ATOM 1262 O O . ARG A 1 159 ? 15.248 5.970 -14.087 1.00 86.88 159 ARG A O 1
ATOM 1269 N N . LEU A 1 160 ? 13.852 6.333 -12.377 1.00 85.94 160 LEU A N 1
ATOM 1270 C CA . LEU A 1 160 ? 14.926 6.562 -11.402 1.00 85.94 160 LEU A CA 1
ATOM 1271 C C . LEU A 1 160 ? 15.839 5.334 -11.245 1.00 85.94 160 LEU A C 1
ATOM 1273 O O . LEU A 1 160 ? 17.051 5.479 -11.078 1.00 85.94 160 LEU A O 1
ATOM 1277 N N . CYS A 1 161 ? 15.275 4.126 -11.291 1.00 85.62 161 CYS A N 1
ATOM 1278 C CA . CYS A 1 161 ? 16.048 2.888 -11.243 1.00 85.62 161 CYS A CA 1
ATOM 1279 C C . CYS A 1 161 ? 16.908 2.693 -12.499 1.00 85.62 161 CYS A C 1
ATOM 1281 O O . CYS A 1 161 ? 18.073 2.313 -12.372 1.00 85.62 161 CYS A O 1
ATOM 1283 N N . GLU A 1 162 ? 16.364 2.966 -13.686 1.00 89.00 162 GLU A N 1
ATOM 1284 C CA . GLU A 1 162 ? 17.100 2.904 -14.954 1.00 89.00 162 GLU A CA 1
ATOM 1285 C C . GLU A 1 162 ? 18.239 3.927 -15.001 1.00 89.00 162 GLU A C 1
ATOM 1287 O O . GLU A 1 162 ? 19.373 3.563 -15.314 1.00 89.00 162 GLU A O 1
ATOM 1292 N N . ASP A 1 163 ? 17.978 5.172 -14.597 1.00 89.94 163 ASP A N 1
ATOM 1293 C CA . ASP A 1 163 ? 18.990 6.230 -14.526 1.00 89.94 163 ASP A CA 1
ATOM 1294 C C . ASP A 1 163 ? 20.118 5.860 -13.556 1.00 89.94 163 ASP A C 1
ATOM 1296 O O . ASP A 1 163 ? 21.303 6.007 -13.870 1.00 89.94 163 ASP A O 1
ATOM 1300 N N . LYS A 1 164 ? 19.767 5.325 -12.378 1.00 89.00 164 LYS A N 1
ATOM 1301 C CA . LYS A 1 164 ? 20.752 4.848 -11.399 1.00 89.00 164 LYS A CA 1
ATOM 1302 C C . LYS A 1 164 ? 21.584 3.698 -11.963 1.00 89.00 164 LYS A C 1
ATOM 1304 O O . LYS A 1 164 ? 22.799 3.690 -11.777 1.00 89.00 164 LYS A O 1
ATOM 1309 N N . LYS A 1 165 ? 20.955 2.741 -12.652 1.00 91.25 165 LYS A N 1
ATOM 1310 C CA . LYS A 1 165 ? 21.654 1.624 -13.298 1.00 91.25 165 LYS A CA 1
ATOM 1311 C C . LYS A 1 165 ? 22.637 2.134 -14.355 1.00 91.25 165 LYS A C 1
ATOM 1313 O O . LYS A 1 165 ? 23.799 1.746 -14.318 1.00 91.25 165 LYS A O 1
ATOM 1318 N N . ARG A 1 166 ? 22.206 3.058 -15.221 1.00 91.56 166 ARG A N 1
ATOM 1319 C CA . ARG A 1 166 ? 23.058 3.673 -16.249 1.00 91.56 166 ARG A CA 1
ATOM 1320 C C . ARG A 1 166 ? 24.259 4.396 -15.633 1.00 91.56 166 ARG A C 1
ATOM 1322 O O . ARG A 1 166 ? 25.376 4.225 -16.104 1.00 91.56 166 ARG A O 1
ATOM 1329 N N . ARG A 1 167 ? 24.057 5.160 -14.553 1.00 90.94 167 ARG A N 1
ATOM 1330 C CA . ARG A 1 167 ? 25.154 5.826 -13.825 1.00 90.94 167 ARG A CA 1
ATOM 1331 C C . ARG A 1 167 ? 26.161 4.835 -13.238 1.00 90.94 167 ARG A C 1
ATOM 1333 O O . ARG A 1 167 ? 27.359 5.054 -13.358 1.00 90.94 167 ARG A O 1
ATOM 1340 N N . LEU A 1 168 ? 25.689 3.743 -12.635 1.00 91.06 168 LEU A N 1
ATOM 1341 C CA . LEU A 1 168 ? 26.564 2.690 -12.104 1.00 91.06 168 LEU A CA 1
ATOM 1342 C C . LEU A 1 168 ? 27.367 1.990 -13.210 1.00 91.06 168 LEU A C 1
ATOM 1344 O O . LEU A 1 168 ? 28.523 1.641 -12.995 1.00 91.06 168 LEU A O 1
ATOM 1348 N N . GLU A 1 169 ? 26.772 1.785 -14.385 1.00 92.06 169 GLU A N 1
ATOM 1349 C CA . GLU A 1 169 ? 27.467 1.213 -15.543 1.00 92.06 169 GLU A CA 1
ATOM 1350 C C . GLU A 1 169 ? 28.544 2.147 -16.105 1.00 92.06 169 GLU A C 1
ATOM 1352 O O . GLU A 1 169 ? 29.588 1.655 -16.524 1.00 92.06 169 GLU A O 1
ATOM 1357 N N . LEU A 1 170 ? 28.322 3.465 -16.091 1.00 90.56 170 LEU A N 1
ATOM 1358 C CA . LEU A 1 170 ? 29.330 4.450 -16.502 1.00 90.56 170 LEU A CA 1
ATOM 1359 C C . LEU A 1 170 ? 30.531 4.459 -15.549 1.00 90.56 170 LEU A C 1
ATOM 1361 O O . LEU A 1 170 ? 31.652 4.284 -16.010 1.00 90.56 170 LEU A O 1
ATOM 1365 N N . MET A 1 171 ? 30.299 4.533 -14.234 1.00 88.69 171 MET A N 1
ATOM 1366 C CA . MET A 1 171 ? 31.391 4.521 -13.245 1.00 88.69 171 MET A CA 1
ATOM 1367 C C . MET A 1 171 ? 32.240 3.243 -13.332 1.00 88.69 171 MET A C 1
ATOM 1369 O O . MET A 1 171 ? 33.460 3.298 -13.268 1.00 88.69 171 MET A O 1
ATOM 1373 N N . ARG A 1 172 ? 31.615 2.083 -13.578 1.00 87.50 172 ARG A N 1
ATOM 1374 C CA . ARG A 1 172 ? 32.345 0.816 -13.781 1.00 87.50 172 ARG A CA 1
ATOM 1375 C C . ARG A 1 172 ? 33.214 0.786 -15.037 1.00 87.50 172 ARG A C 1
ATOM 1377 O O . ARG A 1 172 ? 34.133 -0.025 -15.102 1.00 87.50 172 ARG A O 1
ATOM 1384 N N . LYS A 1 173 ? 32.876 1.574 -16.060 1.00 84.25 173 LYS A N 1
ATOM 1385 C CA . LYS A 1 173 ? 33.699 1.701 -17.269 1.00 84.25 173 LYS A CA 1
ATOM 1386 C C . LYS A 1 173 ? 34.885 2.634 -17.031 1.00 84.25 173 LYS A C 1
ATOM 1388 O O . LYS A 1 173 ? 35.944 2.360 -17.567 1.00 84.25 173 LYS A O 1
ATOM 1393 N N . GLU A 1 174 ? 34.713 3.668 -16.210 1.00 79.25 174 GLU A N 1
ATOM 1394 C CA . GLU A 1 174 ? 35.777 4.610 -15.829 1.00 79.25 174 GLU A CA 1
ATOM 1395 C C . GLU A 1 174 ? 36.783 4.006 -14.827 1.00 79.25 174 GLU A C 1
ATOM 1397 O O . GLU A 1 174 ? 37.953 4.366 -14.845 1.00 79.25 174 GLU A O 1
ATOM 1402 N N . GLU A 1 175 ? 36.366 3.048 -13.989 1.00 72.69 175 GLU A N 1
ATOM 1403 C CA . GLU A 1 175 ? 37.247 2.338 -13.040 1.00 72.69 175 GLU A CA 1
ATOM 1404 C C . GLU A 1 175 ? 38.092 1.210 -13.664 1.00 72.69 175 GLU A C 1
ATOM 1406 O O . GLU A 1 175 ? 38.901 0.602 -12.963 1.00 72.69 175 GLU A O 1
ATOM 1411 N N . LYS A 1 176 ? 37.923 0.893 -14.955 1.00 57.50 176 LYS A N 1
ATOM 1412 C CA . LYS A 1 176 ? 38.852 0.001 -15.662 1.00 57.50 176 LYS A CA 1
ATOM 1413 C C . LYS A 1 176 ? 39.956 0.854 -16.294 1.00 57.50 176 LYS A C 1
ATOM 1415 O O . LYS A 1 176 ? 39.680 1.454 -17.332 1.00 57.50 176 LYS A O 1
ATOM 1420 N N . PRO A 1 177 ? 41.169 0.924 -15.714 1.00 54.84 177 PRO A N 1
ATOM 1421 C CA . PRO A 1 177 ? 42.284 1.551 -16.403 1.00 54.84 177 PRO A CA 1
ATOM 1422 C C . PRO A 1 177 ? 42.569 0.770 -17.688 1.00 54.84 177 PRO A C 1
ATOM 1424 O O . PRO A 1 177 ? 42.454 -0.459 -17.726 1.00 54.84 177 PRO A O 1
ATOM 1427 N N . GLU A 1 178 ? 42.899 1.506 -18.742 1.00 60.69 178 GLU A N 1
ATOM 1428 C CA . GLU A 1 178 ? 43.426 0.994 -20.004 1.00 60.69 178 GLU A CA 1
ATOM 1429 C C . GLU A 1 178 ? 44.821 0.383 -19.772 1.00 60.69 178 GLU A C 1
ATOM 1431 O O . GLU A 1 178 ? 45.829 0.911 -20.219 1.00 60.69 178 GLU A O 1
ATOM 1436 N N . ASP A 1 179 ? 44.902 -0.742 -19.059 1.00 57.62 179 ASP A N 1
ATOM 1437 C CA . ASP A 1 179 ? 46.112 -1.569 -19.002 1.00 57.62 179 ASP A CA 1
ATOM 1438 C C . ASP A 1 179 ? 46.162 -2.492 -20.234 1.00 57.62 179 ASP A C 1
ATOM 1440 O O . ASP A 1 179 ? 46.186 -3.713 -20.114 1.00 57.62 179 ASP A O 1
ATOM 1444 N N . GLU A 1 180 ? 46.142 -1.915 -21.436 1.00 58.97 180 GLU A N 1
ATOM 1445 C CA . GLU A 1 180 ? 46.582 -2.586 -22.667 1.00 58.97 180 GLU A CA 1
ATOM 1446 C C . GLU A 1 180 ? 47.228 -1.565 -23.616 1.00 58.97 180 GLU A C 1
ATOM 1448 O O . GLU A 1 180 ? 46.745 -1.304 -24.713 1.00 58.97 180 GLU A O 1
ATOM 1453 N N . GLU A 1 181 ? 48.371 -1.005 -23.217 1.00 55.69 181 GLU A N 1
ATOM 1454 C CA . GLU A 1 181 ? 49.321 -0.439 -24.177 1.00 55.69 181 GLU A CA 1
ATOM 1455 C C . GLU A 1 181 ? 50.697 -1.105 -24.037 1.00 55.69 181 GLU A C 1
ATOM 1457 O O . GLU A 1 181 ? 51.422 -0.923 -23.061 1.00 55.69 181 GLU A O 1
ATOM 1462 N N . GLY A 1 182 ? 51.059 -1.870 -25.072 1.00 58.09 182 GLY A N 1
ATOM 1463 C CA . GLY A 1 182 ? 52.441 -1.975 -25.537 1.00 58.09 182 GLY A CA 1
ATOM 1464 C C . GLY A 1 182 ? 53.292 -3.130 -25.005 1.00 58.09 182 GLY A C 1
ATOM 1465 O O . GLY A 1 182 ? 54.228 -2.913 -24.240 1.00 58.09 182 GLY A O 1
ATOM 1466 N N . LYS A 1 183 ? 53.110 -4.341 -25.548 1.00 54.84 183 LYS A N 1
ATOM 1467 C CA . LYS A 1 183 ? 54.257 -5.239 -25.772 1.00 54.84 183 LYS A CA 1
ATOM 1468 C C . LYS A 1 183 ? 54.676 -5.114 -27.240 1.00 54.84 183 LYS A C 1
ATOM 1470 O O . LYS A 1 183 ? 53.906 -5.539 -28.096 1.00 54.84 183 LYS A O 1
ATOM 1475 N N . PRO A 1 184 ? 55.841 -4.524 -27.562 1.00 57.28 184 PRO A N 1
ATOM 1476 C CA . PRO A 1 184 ? 56.360 -4.583 -28.918 1.00 57.28 184 PRO A CA 1
ATOM 1477 C C . PRO A 1 184 ? 56.795 -6.022 -29.204 1.00 57.28 184 PRO A C 1
ATOM 1479 O O . PRO A 1 184 ? 57.606 -6.593 -28.470 1.00 57.28 184 PRO A O 1
ATOM 1482 N N . ASP A 1 185 ? 56.229 -6.606 -30.257 1.00 59.56 185 ASP A N 1
ATOM 1483 C CA . ASP A 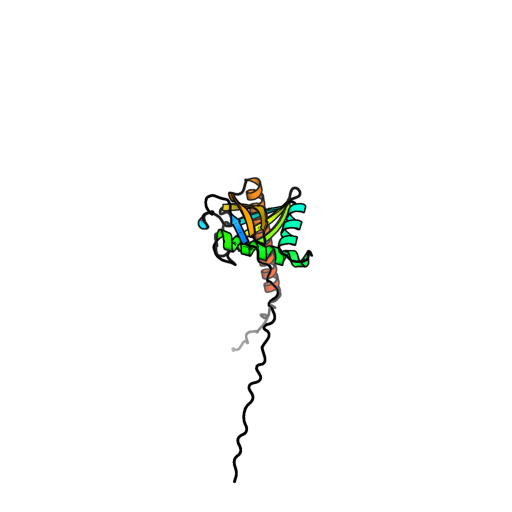1 185 ? 56.662 -7.893 -30.784 1.00 59.56 185 ASP A CA 1
ATOM 1484 C C . ASP A 1 185 ? 58.134 -7.802 -31.192 1.00 59.56 185 ASP A C 1
ATOM 1486 O O . ASP A 1 185 ? 58.535 -6.990 -32.031 1.00 59.56 185 ASP A O 1
ATOM 1490 N N . GLY A 1 186 ? 58.956 -8.634 -30.555 1.00 57.94 186 GLY A N 1
ATOM 1491 C CA . GLY A 1 186 ? 60.356 -8.790 -30.901 1.00 57.94 186 GLY A CA 1
ATOM 1492 C C . GLY A 1 186 ? 60.493 -9.310 -32.330 1.00 57.94 186 GLY A C 1
ATOM 1493 O O . GLY A 1 186 ? 60.098 -10.433 -32.634 1.00 57.94 186 GLY A O 1
ATOM 1494 N N . GLN A 1 187 ? 61.103 -8.502 -33.195 1.00 52.62 187 GLN A N 1
ATOM 1495 C CA . GLN A 1 187 ? 61.681 -8.964 -34.451 1.00 52.62 187 GLN A CA 1
ATOM 1496 C C . GLN A 1 187 ? 62.829 -9.940 -34.154 1.00 52.62 187 GLN A C 1
ATOM 1498 O O . GLN A 1 187 ? 63.836 -9.578 -33.547 1.00 52.62 187 GLN A O 1
ATOM 1503 N N . CYS A 1 188 ? 62.679 -11.182 -34.609 1.00 53.91 188 CYS A N 1
ATOM 1504 C CA . CYS A 1 188 ? 63.764 -12.135 -34.814 1.00 53.91 188 CYS A CA 1
ATOM 1505 C C . CYS A 1 188 ? 63.676 -12.654 -36.254 1.00 53.91 188 CYS A C 1
ATOM 1507 O O . CYS A 1 188 ? 62.623 -13.135 -36.669 1.00 53.91 188 CYS A O 1
ATOM 1509 N N . GLY A 1 189 ? 64.794 -12.578 -36.978 1.00 54.22 189 GLY A N 1
ATOM 1510 C CA . GLY A 1 189 ? 64.981 -13.076 -38.346 1.00 54.22 189 GLY A CA 1
ATOM 1511 C C . GLY A 1 189 ? 65.257 -11.922 -39.316 1.00 54.22 189 GLY A C 1
ATOM 1512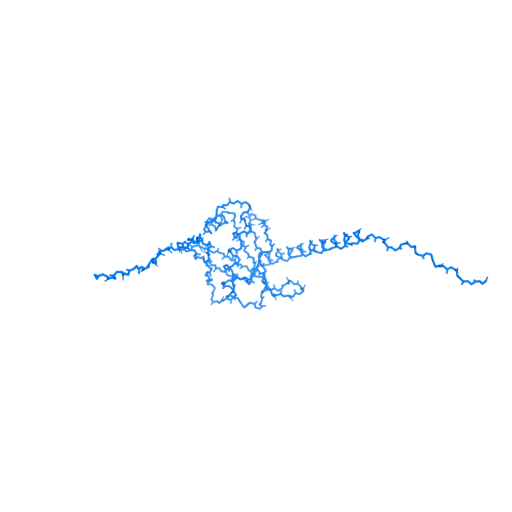 O O . GLY A 1 189 ? 64.423 -11.033 -39.437 1.00 54.22 189 GLY A O 1
ATOM 1513 N N . SER A 1 190 ? 66.400 -11.836 -39.997 1.00 53.25 190 SER A N 1
ATOM 1514 C CA . SER A 1 190 ? 67.397 -12.854 -40.365 1.00 53.25 190 SER A CA 1
ATOM 1515 C C . SER A 1 190 ? 68.798 -12.259 -40.453 1.00 53.25 190 SER A C 1
ATOM 1517 O O . SER A 1 190 ? 68.900 -11.033 -40.673 1.00 53.25 190 SER A O 1
#

Sequence (190 aa):
MAQEKMDKSVNASSKTQPASDPQPSISLKFTNKSLPNPTDWQHIVLSFRPTKLEKIMESVGKPHSEETRSQTWSVVGEALSNSLLSAPAGVYMQMTTVLFGKDYFLFTRRGNKRADGTRGILEVKIKQKHEGSEWEARWRVARPHVTNYARNLLARISRLCEDKKRRLELMRKEEKPEDEEGKPDGQCGS

Organism: NCBI:txid1926264

Solvent-accessible surface area (backbone atoms only — not comparable to full-atom values): 11582 Å² total; per-residue (Å²): 137,86,82,89,85,84,87,78,89,79,82,81,73,77,75,74,69,76,78,70,72,83,74,65,68,52,44,52,46,67,75,52,98,64,81,73,64,67,89,61,42,42,33,39,35,39,70,35,44,62,80,55,43,52,57,53,46,57,67,49,73,51,82,90,47,85,86,43,49,66,60,56,49,47,40,53,30,26,20,49,12,37,60,63,65,75,31,59,72,43,33,42,77,77,52,74,51,76,56,95,78,24,43,36,39,38,31,37,44,59,92,71,85,60,96,80,78,72,60,34,43,32,32,41,42,76,75,50,76,49,82,86,45,37,30,36,29,37,73,43,77,38,52,70,72,57,43,52,50,52,51,54,49,51,52,51,51,50,51,54,52,51,54,50,50,54,52,53,54,51,53,59,57,70,71,52,74,85,87,79,77,85,81,82,81,80,90,78,89,132

Nearest PDB structures (foldseek):
  6zy2-assembly1_A  TM=3.776E-01  e=9.714E-01  Escherichia coli B185
  8ipk-assembly1_A  TM=4.202E-01  e=1.526E+00  Homo sapiens
  6zy9-assembly1_I  TM=4.002E-01  e=1.036E+00  Escherichia coli B185
  6zy9-assembly1_A  TM=4.096E-01  e=4.288E+00  Escherichia coli B185

Mean predicted aligned error: 12.91 Å